Protein AF-A0A081AT53-F1 (afdb_monomer)

Mean predicted aligned error: 17.27 Å

Organism: NCBI:txid1317066

pLDDT: mean 72.93, std 21.82, range [32.47, 95.38]

Solvent-accessible surface area (backbone atoms only — not comparable to full-atom values): 12814 Å² total; per-residue (Å²): 137,84,83,85,81,81,75,77,77,82,74,86,73,55,70,64,60,56,59,55,65,76,48,55,71,69,56,50,53,52,27,52,53,39,52,50,53,50,53,48,44,41,66,69,58,43,32,77,80,38,81,76,46,65,64,41,37,40,97,88,70,42,81,21,69,85,66,52,37,73,69,59,51,50,53,51,49,60,63,45,50,84,79,48,56,62,70,59,54,49,49,42,54,51,30,52,56,46,52,32,59,76,68,71,45,84,74,61,72,56,73,51,63,58,44,50,54,51,54,53,50,49,46,50,54,50,50,52,50,58,54,71,72,54,82,67,93,68,96,67,82,84,77,84,76,81,87,74,92,80,90,83,76,92,82,90,79,85,87,89,79,90,79,92,80,87,90,84,87,92,81,84,86,91,85,86,89,84,92,84,85,83,89,83,90,78,90,86,77,93,131

Radius of gyration: 31.65 Å; Cα contacts (8 Å, |Δi|>4): 68; chains: 1; bounding box: 82×58×110 Å

Secondary structure (DSSP, 8-state):
--------------HHHHHHHTS-HHHHHHHHHHHHHHHHHIIIIIHHH-S-GGGGB-TTS-B-TTTS-HHHHHHHHHHHHTTS-HHHHHHHHHHHHHHHHHTTPPPPGGGTHHHHHHHHHHHHHHHHHHHHT-----S----------------------------------------------------

Foldseek 3Di:
DDDDPPPPPPPDDDPLNVLVVVDDPVLVVLLVVLQVVVLVCLVPPVCVVPVPSVCLADPVRGGDDVPCDVVVLLVVCVVCLVPDALVSNVSSLVSVVSVCVNVVHDDDCCSPVVVVVVSVVSNVVVVVVVVVVDPPPDDDDDPDDDDDDDDDDDDDDDDDDDDDDDDDDDDDDDDDDDDDDDDDDDDDDDD

InterPro domains:
  IPR044068 Core-binding (CB) domain [PS51900] (13-104)

Structure (mmCIF, N/CA/C/O backbone):
data_AF-A0A081AT53-F1
#
_entry.id   AF-A0A081AT53-F1
#
loop_
_atom_site.group_PDB
_atom_site.id
_atom_site.type_symbol
_atom_site.label_atom_id
_atom_site.label_alt_id
_atom_site.label_comp_id
_atom_site.label_asym_id
_atom_site.label_entity_id
_atom_site.label_seq_id
_atom_site.pdbx_PDB_ins_code
_atom_site.Cartn_x
_atom_site.Cartn_y
_atom_site.Cartn_z
_atom_site.occupancy
_atom_site.B_iso_or_equiv
_atom_site.auth_seq_id
_atom_site.auth_comp_id
_atom_site.auth_asym_id
_atom_site.auth_atom_id
_atom_site.pdbx_PDB_model_num
ATOM 1 N N . MET A 1 1 ? 23.096 16.572 -53.896 1.00 46.00 1 MET A N 1
ATOM 2 C CA . MET A 1 1 ? 21.995 15.975 -53.110 1.00 46.00 1 MET A CA 1
ATOM 3 C C . MET A 1 1 ? 22.440 14.601 -52.623 1.00 46.00 1 MET A C 1
ATOM 5 O O . MET A 1 1 ? 22.425 13.694 -53.444 1.00 46.00 1 MET A O 1
ATOM 9 N N . PRO A 1 2 ? 22.897 14.408 -51.372 1.00 51.41 2 PRO A N 1
ATOM 10 C CA . PRO A 1 2 ? 23.065 13.066 -50.831 1.00 51.41 2 PRO A CA 1
ATOM 11 C C . PRO A 1 2 ? 21.807 12.636 -50.068 1.00 51.41 2 PRO A C 1
ATOM 13 O O . PRO A 1 2 ? 21.227 13.404 -49.299 1.00 51.41 2 PRO A O 1
ATOM 16 N N . ALA A 1 3 ? 21.380 11.404 -50.333 1.00 50.34 3 ALA A N 1
ATOM 17 C CA . ALA A 1 3 ? 20.230 10.765 -49.719 1.00 50.34 3 ALA A CA 1
ATOM 18 C C . ALA A 1 3 ? 20.511 10.427 -48.247 1.00 50.34 3 ALA A C 1
ATOM 20 O O . ALA A 1 3 ? 21.546 9.865 -47.897 1.00 50.34 3 ALA A O 1
ATOM 21 N N . ARG A 1 4 ? 19.551 10.778 -47.394 1.00 51.34 4 ARG A N 1
ATOM 22 C CA . ARG A 1 4 ? 19.504 10.472 -45.966 1.00 51.34 4 ARG A CA 1
ATOM 23 C C . ARG A 1 4 ? 19.138 8.996 -45.789 1.00 51.34 4 ARG A C 1
ATOM 25 O O . ARG A 1 4 ? 17.959 8.661 -45.831 1.00 51.34 4 ARG A O 1
ATOM 32 N N . SER A 1 5 ? 20.120 8.121 -45.587 1.00 56.25 5 SER A N 1
ATOM 33 C CA . SER A 1 5 ? 19.866 6.772 -45.068 1.00 56.25 5 SER A CA 1
ATOM 34 C C . SER A 1 5 ? 19.888 6.822 -43.540 1.00 56.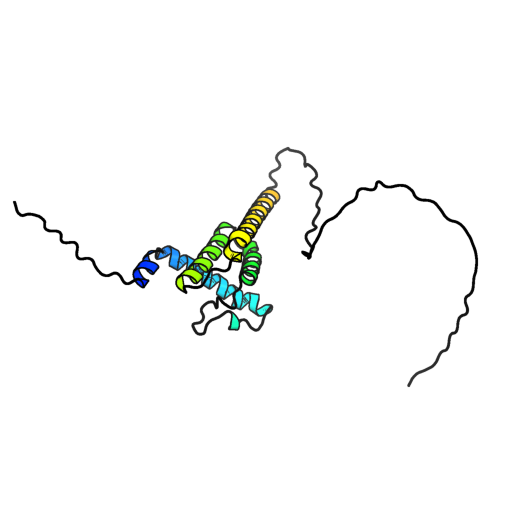25 5 SER A C 1
ATOM 36 O O . SER A 1 5 ? 20.920 6.617 -42.905 1.00 56.25 5 SER A O 1
ATOM 38 N N . SER A 1 6 ? 18.751 7.149 -42.933 1.00 55.28 6 SER A N 1
ATOM 39 C CA . SER A 1 6 ? 18.541 6.871 -41.512 1.00 55.28 6 SER A CA 1
ATOM 40 C C . SER A 1 6 ? 18.091 5.422 -41.405 1.00 55.28 6 SER A C 1
ATOM 42 O O . SER A 1 6 ? 16.904 5.124 -41.455 1.00 55.28 6 SER A O 1
ATOM 44 N N . GLN A 1 7 ? 19.064 4.518 -41.363 1.00 54.22 7 GLN A N 1
ATOM 45 C CA . GLN A 1 7 ? 18.826 3.145 -40.956 1.00 54.22 7 GLN A CA 1
ATOM 46 C C . GLN A 1 7 ? 18.652 3.195 -39.439 1.00 54.22 7 GLN A C 1
ATOM 48 O O . GLN A 1 7 ? 19.581 3.521 -38.705 1.00 54.22 7 GLN A O 1
ATOM 53 N N . GLU A 1 8 ? 17.414 3.036 -38.989 1.00 58.25 8 GLU A N 1
ATOM 54 C CA . GLU A 1 8 ? 17.075 3.023 -37.573 1.00 58.25 8 GLU A CA 1
ATOM 55 C C . GLU A 1 8 ? 17.543 1.679 -37.012 1.00 58.25 8 GLU A C 1
ATOM 57 O O . GLU A 1 8 ? 16.892 0.651 -37.203 1.00 58.25 8 GLU A O 1
ATOM 62 N N . ASP A 1 9 ? 18.722 1.675 -36.392 1.00 53.00 9 ASP A N 1
ATOM 63 C CA . ASP A 1 9 ? 19.243 0.517 -35.676 1.00 53.00 9 ASP A CA 1
ATOM 64 C C . ASP A 1 9 ? 18.234 0.126 -34.591 1.00 53.00 9 ASP A C 1
ATOM 66 O O . ASP A 1 9 ? 18.030 0.845 -33.608 1.00 53.00 9 ASP A O 1
ATOM 70 N N . ALA A 1 10 ? 17.563 -1.009 -34.785 1.00 64.94 10 ALA A N 1
ATOM 71 C CA . ALA A 1 10 ? 16.639 -1.564 -33.811 1.00 64.94 10 ALA A CA 1
ATOM 72 C C . ALA A 1 10 ? 17.426 -1.986 -32.561 1.00 64.94 10 ALA A C 1
ATOM 74 O O . ALA A 1 10 ? 17.930 -3.104 -32.461 1.00 64.94 10 ALA A O 1
ATOM 75 N N . VAL A 1 11 ? 17.555 -1.066 -31.603 1.00 78.06 11 VAL A N 1
ATOM 76 C CA . VAL A 1 11 ? 18.154 -1.335 -30.296 1.00 78.06 11 VAL A CA 1
ATOM 77 C C . VAL A 1 11 ? 17.283 -2.371 -29.593 1.00 78.06 11 VAL A C 1
ATOM 79 O O . VAL A 1 11 ? 16.127 -2.105 -29.265 1.00 78.06 11 VAL A O 1
ATOM 82 N N . PHE A 1 12 ? 17.834 -3.562 -29.360 1.00 78.19 12 PHE A N 1
ATOM 83 C CA . PHE A 1 12 ? 17.194 -4.561 -28.513 1.00 78.19 12 PHE A CA 1
ATOM 84 C C . PHE A 1 12 ? 17.016 -3.974 -27.109 1.00 78.19 12 PHE A C 1
ATOM 86 O O . PHE A 1 12 ? 17.992 -3.700 -26.408 1.00 78.19 12 PHE A O 1
ATOM 93 N N . VAL A 1 13 ? 15.765 -3.755 -26.708 1.00 80.31 13 VAL A N 1
ATOM 94 C CA . VAL A 1 13 ? 15.432 -3.263 -25.370 1.00 80.31 13 VAL A CA 1
ATOM 95 C C . VAL A 1 13 ? 15.109 -4.454 -24.480 1.00 80.31 13 VAL A C 1
ATOM 97 O O . VAL A 1 13 ? 14.221 -5.247 -24.790 1.00 80.31 13 VAL A O 1
ATOM 100 N N . ASP A 1 14 ? 15.811 -4.555 -23.353 1.00 86.81 14 ASP A N 1
ATOM 101 C CA . ASP A 1 14 ? 15.554 -5.562 -22.324 1.00 86.81 14 ASP A CA 1
ATOM 102 C C . ASP A 1 14 ? 14.068 -5.529 -21.886 1.00 86.81 14 ASP A C 1
ATOM 104 O O . ASP A 1 14 ? 13.564 -4.466 -21.498 1.00 86.81 14 ASP A O 1
ATOM 108 N N . PRO A 1 15 ? 13.341 -6.665 -21.910 1.00 78.62 15 PRO A N 1
ATOM 109 C CA . PRO A 1 15 ? 11.953 -6.744 -21.459 1.00 78.62 15 PRO A CA 1
ATOM 110 C C . PRO A 1 15 ? 11.715 -6.162 -20.062 1.00 78.62 15 PRO A C 1
ATOM 112 O O . PRO A 1 15 ? 10.640 -5.616 -19.798 1.00 78.62 15 PRO A O 1
ATOM 115 N N . LYS A 1 16 ? 12.702 -6.241 -19.160 1.00 78.25 16 LYS A N 1
ATOM 116 C CA . LYS A 1 16 ? 12.601 -5.626 -17.832 1.00 78.25 16 LYS A CA 1
ATOM 117 C C . LYS A 1 16 ? 12.642 -4.100 -17.915 1.00 78.25 16 LYS A C 1
ATOM 119 O O . LYS A 1 16 ? 11.799 -3.450 -17.304 1.00 78.25 16 LYS A O 1
ATOM 124 N N . ALA A 1 17 ? 13.529 -3.536 -18.735 1.00 80.00 17 ALA A N 1
ATOM 125 C CA . ALA A 1 17 ? 13.577 -2.099 -19.001 1.00 80.00 17 ALA A CA 1
ATOM 126 C C . ALA A 1 17 ? 12.273 -1.579 -19.634 1.00 80.00 17 ALA A C 1
ATOM 128 O O . ALA A 1 17 ? 11.796 -0.509 -19.256 1.00 80.00 17 ALA A O 1
ATOM 129 N N . LEU A 1 18 ? 11.643 -2.354 -20.527 1.00 81.06 18 LEU A N 1
ATOM 130 C CA . LEU A 1 18 ? 10.325 -2.021 -21.088 1.00 81.06 18 LEU A CA 1
ATOM 131 C C . LEU A 1 18 ? 9.232 -1.991 -20.013 1.00 81.06 18 LEU A C 1
ATOM 133 O O . LEU A 1 18 ? 8.432 -1.057 -19.965 1.00 81.06 18 LEU A O 1
ATOM 137 N N . ARG A 1 19 ? 9.214 -2.975 -19.106 1.00 78.31 19 ARG A N 1
ATOM 138 C CA . ARG A 1 19 ? 8.273 -2.992 -17.973 1.00 78.31 19 ARG A CA 1
ATOM 139 C C . ARG A 1 19 ? 8.520 -1.844 -17.006 1.00 78.31 19 ARG A C 1
ATOM 141 O O . ARG A 1 19 ? 7.570 -1.218 -16.545 1.00 78.31 19 ARG A O 1
ATOM 148 N N . ASP A 1 20 ? 9.781 -1.537 -16.732 1.00 76.25 20 ASP A N 1
ATOM 149 C CA . ASP A 1 20 ? 10.172 -0.416 -15.885 1.00 76.25 20 ASP A CA 1
ATOM 150 C C . ASP A 1 20 ? 9.802 0.939 -16.500 1.00 76.25 20 ASP A C 1
ATOM 152 O O . ASP A 1 20 ? 9.511 1.882 -15.758 1.00 76.25 20 ASP A O 1
ATOM 156 N N . ALA A 1 21 ? 9.779 1.043 -17.831 1.00 80.69 21 ALA A N 1
ATOM 157 C CA . ALA A 1 21 ? 9.352 2.236 -18.555 1.00 80.69 21 ALA A CA 1
ATOM 158 C C . ALA A 1 21 ? 7.829 2.459 -18.507 1.00 80.69 21 ALA A C 1
ATOM 160 O O . ALA A 1 21 ? 7.384 3.600 -18.646 1.00 80.69 21 ALA A O 1
ATOM 161 N N . CYS A 1 22 ? 7.024 1.424 -18.223 1.00 80.62 22 CYS A N 1
ATOM 162 C CA . CYS A 1 22 ? 5.569 1.557 -18.060 1.00 80.62 22 CYS A CA 1
ATOM 163 C C . CYS A 1 22 ? 5.169 2.484 -16.899 1.00 80.62 22 CYS A C 1
ATOM 165 O O . CYS A 1 22 ? 4.012 2.901 -16.814 1.00 80.62 22 CYS A O 1
ATOM 167 N N . ILE A 1 23 ? 6.094 2.792 -15.981 1.00 84.19 23 ILE A N 1
ATOM 168 C CA . ILE A 1 23 ? 5.827 3.598 -14.791 1.00 84.19 23 ILE A CA 1
ATOM 169 C C . ILE A 1 23 ? 6.878 4.694 -14.667 1.00 84.19 23 ILE A C 1
ATOM 171 O O . ILE A 1 23 ? 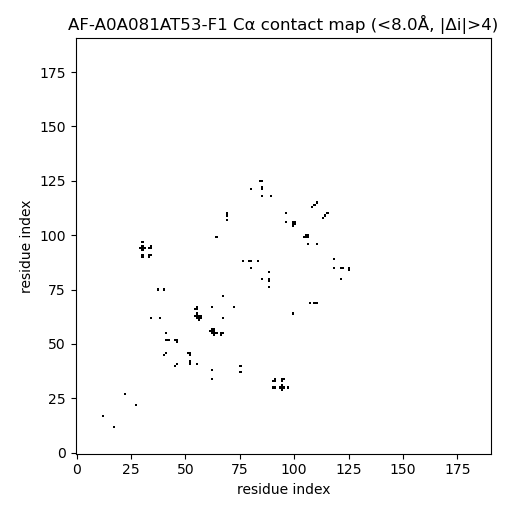8.074 4.440 -14.488 1.00 84.19 23 ILE A O 1
ATOM 175 N N . SER A 1 24 ? 6.411 5.944 -14.662 1.00 86.81 24 SER A N 1
ATOM 176 C CA . SER A 1 24 ? 7.291 7.091 -14.453 1.00 86.81 24 SER A CA 1
ATOM 177 C C . SER A 1 24 ? 8.039 6.992 -13.120 1.00 86.81 24 SER A C 1
ATOM 179 O O . SER A 1 24 ? 7.525 6.484 -12.116 1.00 86.81 24 SER A O 1
ATOM 181 N N . ARG A 1 25 ? 9.264 7.529 -13.078 1.00 87.31 25 ARG A N 1
ATOM 182 C CA . ARG A 1 25 ? 10.095 7.541 -11.859 1.00 87.31 25 ARG A CA 1
ATOM 183 C C . ARG A 1 25 ? 9.365 8.167 -10.667 1.00 87.31 25 ARG A C 1
ATOM 185 O O . ARG A 1 25 ? 9.480 7.663 -9.552 1.00 87.31 25 ARG A O 1
ATOM 192 N N . ASP A 1 26 ? 8.573 9.210 -10.898 1.00 89.38 26 ASP A N 1
ATOM 193 C CA . ASP A 1 26 ? 7.801 9.873 -9.843 1.00 89.38 26 ASP A CA 1
ATOM 194 C C . ASP A 1 26 ? 6.671 9.000 -9.301 1.00 89.38 26 ASP A C 1
ATOM 196 O O . ASP A 1 26 ? 6.426 8.975 -8.094 1.00 89.38 26 ASP A O 1
ATOM 200 N N . THR A 1 27 ? 6.000 8.241 -10.170 1.00 89.81 27 THR A N 1
ATOM 201 C CA . THR A 1 27 ? 4.955 7.298 -9.750 1.00 89.81 27 THR A CA 1
ATOM 202 C C . THR A 1 27 ? 5.553 6.171 -8.919 1.00 89.81 27 THR A C 1
ATOM 204 O O . THR A 1 27 ? 5.031 5.855 -7.852 1.00 89.81 27 THR A O 1
ATOM 207 N N . ARG A 1 28 ? 6.714 5.651 -9.330 1.00 89.25 28 ARG A N 1
ATOM 208 C CA . ARG A 1 28 ? 7.469 4.644 -8.574 1.00 89.25 28 ARG A CA 1
ATOM 209 C C . ARG A 1 28 ? 7.814 5.132 -7.171 1.00 89.25 28 ARG A C 1
ATOM 211 O O . ARG A 1 28 ? 7.495 4.458 -6.201 1.00 89.25 28 ARG A O 1
ATOM 218 N N . LYS A 1 29 ? 8.359 6.349 -7.044 1.00 92.38 29 LYS A N 1
ATOM 219 C CA . LYS A 1 29 ? 8.648 6.970 -5.737 1.00 92.38 29 LYS A CA 1
ATOM 220 C C . LYS A 1 29 ? 7.398 7.073 -4.857 1.00 92.38 29 LYS A C 1
ATOM 222 O O . LYS A 1 29 ? 7.453 6.750 -3.671 1.00 92.38 29 LYS A O 1
ATOM 227 N N . LYS A 1 30 ? 6.258 7.485 -5.427 1.00 93.69 30 LYS A N 1
ATOM 228 C CA . LYS A 1 30 ? 4.974 7.552 -4.704 1.00 93.69 30 LYS A CA 1
ATOM 229 C C . LYS A 1 30 ? 4.514 6.173 -4.233 1.00 93.69 30 LYS A C 1
ATOM 231 O O . LYS A 1 30 ? 4.030 6.043 -3.106 1.00 93.69 30 LYS A O 1
ATOM 236 N N . TYR A 1 31 ? 4.670 5.149 -5.067 1.00 94.25 31 TYR A N 1
ATOM 237 C CA . TYR A 1 31 ? 4.323 3.778 -4.704 1.00 94.25 31 TYR A CA 1
ATOM 238 C C . TYR A 1 31 ? 5.250 3.238 -3.621 1.00 94.25 31 TYR A C 1
ATOM 240 O O . TYR A 1 31 ? 4.743 2.755 -2.615 1.00 94.25 31 TYR A O 1
ATOM 248 N N . THR A 1 32 ? 6.565 3.439 -3.722 1.00 92.88 32 THR A N 1
ATOM 249 C CA . THR A 1 32 ? 7.515 3.095 -2.652 1.00 92.88 32 THR A CA 1
ATOM 250 C C . THR A 1 32 ? 7.134 3.759 -1.329 1.00 92.88 32 THR A C 1
ATOM 252 O O . THR A 1 32 ? 7.069 3.089 -0.302 1.00 92.88 32 THR A O 1
ATOM 255 N N . GLY A 1 33 ? 6.794 5.053 -1.341 1.00 94.25 33 GLY A N 1
ATOM 256 C CA . GLY A 1 33 ? 6.306 5.753 -0.148 1.00 94.25 33 GLY A CA 1
ATOM 257 C C . GLY A 1 33 ? 5.014 5.151 0.418 1.00 94.25 33 GLY A C 1
ATOM 258 O O . GLY A 1 33 ? 4.884 4.981 1.629 1.00 94.25 33 GLY A O 1
ATOM 259 N N . SER A 1 34 ? 4.082 4.765 -0.455 1.00 94.12 34 SER A N 1
ATOM 260 C CA . SER A 1 34 ? 2.830 4.108 -0.060 1.00 94.12 34 SER A CA 1
ATOM 261 C C . SER A 1 34 ? 3.085 2.735 0.576 1.00 94.12 34 SER A C 1
ATOM 263 O O . SER A 1 34 ? 2.549 2.445 1.644 1.00 94.12 34 SER A O 1
ATOM 265 N N . ILE A 1 35 ? 3.951 1.912 -0.022 1.00 94.94 35 ILE A N 1
ATOM 266 C CA . ILE A 1 35 ? 4.340 0.606 0.524 1.00 94.94 35 ILE A CA 1
ATOM 267 C C . ILE A 1 35 ? 5.056 0.770 1.868 1.00 94.94 35 ILE A C 1
ATOM 269 O O . ILE A 1 35 ? 4.728 0.074 2.826 1.00 94.94 35 ILE A O 1
ATOM 273 N N . ASN A 1 36 ? 5.962 1.741 1.994 1.00 95.12 36 ASN A N 1
ATOM 274 C CA . ASN A 1 36 ? 6.628 2.035 3.264 1.00 95.12 36 ASN A CA 1
ATOM 275 C C . ASN A 1 36 ? 5.634 2.460 4.355 1.00 95.12 36 ASN A C 1
ATOM 277 O O . ASN A 1 36 ? 5.795 2.077 5.512 1.00 95.12 36 ASN A O 1
ATOM 281 N N . GLY A 1 37 ? 4.571 3.184 3.994 1.00 94.25 37 GLY A N 1
ATOM 282 C CA . GLY A 1 37 ? 3.477 3.501 4.911 1.00 94.25 37 GLY A CA 1
ATOM 283 C C . GLY A 1 37 ? 2.745 2.259 5.436 1.00 94.25 37 GLY A C 1
ATOM 284 O O . GLY A 1 37 ? 2.417 2.205 6.620 1.00 94.25 37 GLY A O 1
ATOM 285 N N . ILE A 1 38 ? 2.534 1.249 4.586 1.00 95.25 38 ILE A N 1
ATOM 286 C CA . ILE A 1 38 ? 1.935 -0.038 4.982 1.00 95.25 38 ILE A CA 1
ATOM 287 C C . ILE A 1 38 ? 2.889 -0.815 5.893 1.00 95.25 38 ILE A C 1
ATOM 289 O O . ILE A 1 38 ? 2.485 -1.271 6.959 1.00 95.25 38 ILE A O 1
ATOM 293 N N . LYS A 1 39 ? 4.172 -0.910 5.522 1.00 95.25 39 LYS A N 1
ATOM 294 C CA . LYS A 1 39 ? 5.202 -1.569 6.344 1.00 95.25 39 LYS A CA 1
ATOM 295 C C . LYS A 1 39 ? 5.309 -0.946 7.734 1.00 95.25 39 LYS A C 1
ATOM 297 O O . LYS A 1 39 ? 5.414 -1.666 8.722 1.00 95.25 39 LYS A O 1
ATOM 302 N N . LYS A 1 40 ? 5.260 0.386 7.810 1.00 95.38 40 LYS A N 1
ATOM 303 C CA . LYS A 1 40 ? 5.261 1.126 9.075 1.00 95.38 40 LYS A CA 1
ATOM 304 C C . LYS A 1 40 ? 4.051 0.754 9.933 1.00 95.38 40 LYS A C 1
ATOM 306 O O . LYS A 1 40 ? 4.221 0.394 11.089 1.00 95.38 40 LYS A O 1
ATOM 311 N N . TRP A 1 41 ? 2.852 0.763 9.347 1.00 95.25 41 TRP A N 1
ATOM 312 C CA . TRP A 1 41 ? 1.633 0.353 10.048 1.00 95.25 41 TRP A CA 1
ATOM 313 C C . TRP A 1 41 ? 1.711 -1.084 10.581 1.00 95.25 41 TRP A C 1
ATOM 315 O O . TRP A 1 41 ? 1.333 -1.327 11.726 1.00 95.25 41 TRP A O 1
ATOM 325 N N . LEU A 1 42 ? 2.253 -2.020 9.795 1.00 94.81 42 LEU A N 1
ATOM 326 C CA . LEU A 1 42 ? 2.441 -3.401 10.243 1.00 94.81 42 LEU A CA 1
ATOM 327 C C . LEU A 1 42 ? 3.346 -3.483 11.481 1.00 94.81 42 LEU A C 1
ATOM 329 O O . LEU A 1 42 ? 3.030 -4.197 12.427 1.00 94.81 42 LEU A O 1
ATOM 333 N N . ARG A 1 43 ? 4.452 -2.731 11.491 1.00 93.19 43 ARG A N 1
ATOM 334 C CA . ARG A 1 43 ? 5.433 -2.747 12.587 1.00 93.19 43 ARG A CA 1
ATOM 335 C C . ARG A 1 43 ? 4.945 -2.065 13.858 1.00 93.19 43 ARG A C 1
ATOM 337 O O . ARG A 1 43 ? 5.307 -2.507 14.941 1.00 93.19 43 ARG A O 1
ATOM 344 N N . GLU A 1 44 ? 4.177 -0.991 13.730 1.00 92.31 44 GLU A N 1
ATOM 345 C CA . GLU A 1 44 ? 3.808 -0.145 14.872 1.00 92.31 44 GLU A CA 1
ATOM 346 C C . GLU A 1 44 ? 2.451 -0.507 15.471 1.00 92.31 44 GLU A C 1
ATOM 348 O O . GLU A 1 44 ? 2.294 -0.497 16.683 1.00 92.31 44 GLU A O 1
ATOM 353 N N . GLU A 1 45 ? 1.466 -0.806 14.628 1.00 91.12 45 GLU A N 1
ATOM 354 C CA . GLU A 1 45 ? 0.064 -0.879 15.053 1.00 91.12 45 GLU A CA 1
ATOM 355 C C . GLU A 1 45 ? -0.455 -2.311 14.961 1.00 91.12 45 GLU A C 1
ATOM 357 O O . GLU A 1 45 ? -1.143 -2.796 15.856 1.00 91.12 45 GLU A O 1
ATOM 362 N N . ARG A 1 46 ? -0.104 -3.027 13.884 1.00 89.31 46 ARG A N 1
ATOM 363 C CA . ARG A 1 46 ? -0.524 -4.425 13.730 1.00 89.31 46 ARG A CA 1
ATOM 364 C C . ARG A 1 46 ? 0.246 -5.363 14.657 1.00 89.31 46 ARG A C 1
ATOM 366 O O . ARG A 1 46 ? -0.345 -6.338 15.104 1.00 89.31 46 ARG A O 1
ATOM 373 N N . SER A 1 47 ? 1.499 -5.049 14.988 1.00 89.88 47 SER A N 1
ATOM 374 C CA . SER A 1 47 ? 2.326 -5.814 15.937 1.00 89.88 47 SER A CA 1
ATOM 375 C C . SER A 1 47 ? 1.720 -5.921 17.334 1.00 89.88 47 SER A C 1
ATOM 377 O O . SER A 1 47 ? 1.962 -6.900 18.033 1.00 89.88 47 SER A O 1
ATOM 379 N N . VAL A 1 48 ? 0.888 -4.948 17.716 1.00 88.81 48 VAL A N 1
ATOM 380 C CA . VAL A 1 48 ? 0.136 -4.960 18.976 1.00 88.81 48 VAL A CA 1
ATOM 381 C C . VAL A 1 48 ? -0.960 -6.032 18.965 1.00 88.81 48 VAL A C 1
ATOM 383 O O . VAL A 1 48 ? -1.260 -6.618 19.999 1.00 88.81 48 VAL A O 1
ATOM 386 N N . LEU A 1 49 ? -1.566 -6.290 17.802 1.00 86.00 49 LEU A N 1
ATOM 387 C CA . LEU A 1 49 ? -2.653 -7.264 17.633 1.00 86.00 49 LEU A CA 1
ATOM 388 C C . LEU A 1 49 ? -2.136 -8.668 17.311 1.00 86.00 49 LEU A C 1
ATOM 390 O O . LEU A 1 49 ? -2.726 -9.660 17.727 1.00 86.00 49 LEU A O 1
ATOM 394 N N . ASP A 1 50 ? -1.062 -8.74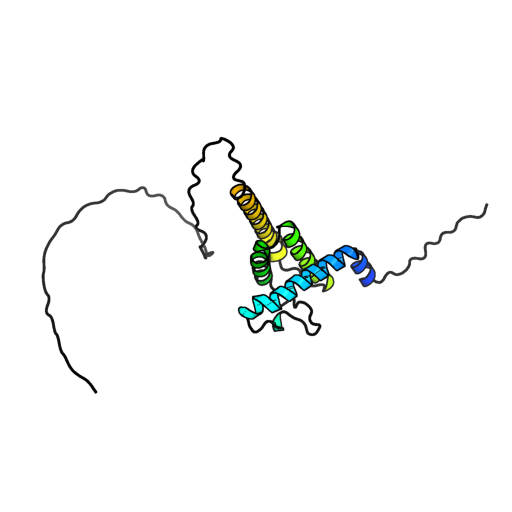1 16.533 1.00 85.06 50 ASP A N 1
ATOM 395 C CA . ASP A 1 50 ? -0.452 -9.974 16.063 1.00 85.06 50 ASP A CA 1
ATOM 396 C C . ASP A 1 50 ? 1.066 -9.884 16.256 1.00 85.06 50 ASP A C 1
ATOM 398 O O . ASP A 1 50 ? 1.741 -9.218 15.466 1.00 85.06 50 ASP A O 1
ATOM 402 N N . PRO A 1 51 ? 1.622 -10.557 17.279 1.00 85.12 51 PRO A N 1
ATOM 403 C CA . PRO A 1 51 ? 3.059 -10.558 17.534 1.00 85.12 51 PRO A CA 1
ATOM 404 C C . PRO A 1 51 ? 3.875 -11.145 16.375 1.00 85.12 51 PRO A C 1
ATOM 406 O O . PRO A 1 51 ? 5.044 -10.797 16.202 1.00 85.12 51 PRO A O 1
ATOM 409 N N . ASN A 1 52 ? 3.277 -12.011 15.548 1.00 90.50 52 ASN A N 1
ATOM 410 C CA . ASN A 1 52 ? 3.955 -12.626 14.413 1.00 90.50 52 ASN A CA 1
ATOM 411 C C . ASN A 1 52 ? 3.871 -11.739 13.162 1.00 90.50 52 ASN A C 1
ATOM 413 O O . ASN A 1 52 ? 3.359 -12.140 12.117 1.00 90.50 52 ASN A O 1
ATOM 417 N N . ILE A 1 53 ? 4.408 -10.519 13.248 1.00 91.94 53 ILE A N 1
ATOM 418 C CA . ILE A 1 53 ? 4.468 -9.617 12.089 1.00 91.94 53 ILE A CA 1
ATOM 419 C C . ILE A 1 53 ? 5.490 -10.049 11.039 1.00 91.94 53 ILE A C 1
ATOM 421 O O . ILE A 1 53 ? 5.406 -9.609 9.892 1.00 91.94 53 ILE A O 1
ATOM 425 N N . ALA A 1 54 ? 6.461 -10.885 11.421 1.00 90.88 54 ALA A N 1
ATOM 426 C CA . ALA A 1 54 ? 7.569 -11.290 10.564 1.00 90.88 54 ALA A CA 1
ATOM 427 C C . ALA A 1 54 ? 7.075 -11.972 9.280 1.00 90.88 54 ALA A C 1
ATOM 429 O O . ALA A 1 54 ? 7.643 -11.742 8.218 1.00 90.88 54 ALA A O 1
ATOM 430 N N . ARG A 1 55 ? 5.955 -12.706 9.349 1.00 93.12 55 ARG A N 1
ATOM 431 C CA . ARG A 1 55 ? 5.326 -13.363 8.191 1.00 93.12 55 ARG A CA 1
ATOM 432 C C . ARG A 1 55 ? 4.933 -12.407 7.062 1.00 93.12 55 ARG A C 1
ATOM 434 O O . ARG A 1 55 ? 4.957 -12.788 5.895 1.00 93.12 55 ARG A O 1
ATOM 441 N N . TYR A 1 56 ? 4.617 -11.150 7.383 1.00 92.88 56 TYR A N 1
ATOM 442 C CA . TYR A 1 56 ? 4.257 -10.140 6.384 1.00 92.88 56 TYR A CA 1
ATOM 443 C C . TYR A 1 56 ? 5.468 -9.545 5.661 1.00 92.88 56 TYR A C 1
ATOM 445 O O . TYR A 1 56 ? 5.286 -8.723 4.760 1.00 92.88 56 TYR A O 1
ATOM 453 N N . PHE A 1 57 ? 6.689 -9.934 6.030 1.00 94.12 57 PHE A N 1
ATOM 454 C CA . PHE A 1 57 ? 7.915 -9.463 5.404 1.00 94.12 57 PHE A CA 1
ATOM 455 C C . PHE A 1 57 ? 8.654 -10.618 4.722 1.00 94.12 57 PHE A C 1
ATOM 457 O O . PHE A 1 57 ? 8.696 -11.737 5.223 1.00 94.12 57 PHE A O 1
ATOM 464 N N . THR A 1 58 ? 9.227 -10.350 3.552 1.00 91.56 58 THR A N 1
ATOM 465 C CA . THR A 1 58 ? 10.180 -11.252 2.898 1.00 91.56 58 THR A CA 1
ATOM 466 C C . THR A 1 58 ? 11.556 -11.130 3.557 1.00 91.56 58 THR A C 1
ATOM 468 O O . THR A 1 58 ? 11.793 -10.206 4.338 1.00 91.56 58 THR A O 1
ATOM 471 N N . ALA A 1 59 ? 12.485 -12.028 3.213 1.00 89.06 59 ALA A N 1
ATOM 472 C CA . ALA A 1 59 ? 13.870 -11.966 3.691 1.00 89.06 59 ALA A CA 1
ATOM 473 C C . ALA A 1 59 ? 14.536 -10.605 3.398 1.00 89.06 59 ALA A C 1
ATOM 475 O O . ALA A 1 59 ? 15.265 -10.078 4.232 1.00 89.06 59 ALA A O 1
ATOM 476 N N . ASP A 1 60 ? 14.192 -9.982 2.267 1.00 87.69 60 ASP A N 1
ATOM 477 C CA . ASP A 1 60 ? 14.686 -8.657 1.862 1.00 87.69 60 ASP A CA 1
ATOM 478 C C . ASP A 1 60 ? 14.034 -7.489 2.632 1.00 87.69 60 ASP A C 1
ATOM 480 O O . ASP A 1 60 ? 14.274 -6.316 2.340 1.00 87.69 60 ASP A O 1
ATOM 484 N N . GLY A 1 61 ? 13.141 -7.776 3.585 1.00 86.56 61 GLY A N 1
ATOM 485 C CA . GLY A 1 61 ? 12.365 -6.767 4.306 1.00 86.56 61 GLY A CA 1
ATOM 486 C C . GLY A 1 61 ? 11.290 -6.092 3.446 1.00 86.56 61 GLY A C 1
ATOM 487 O O . GLY A 1 61 ? 10.789 -5.011 3.796 1.00 86.56 61 GLY A O 1
ATOM 488 N N . ASP A 1 62 ? 10.930 -6.699 2.312 1.00 90.12 62 ASP A N 1
ATOM 48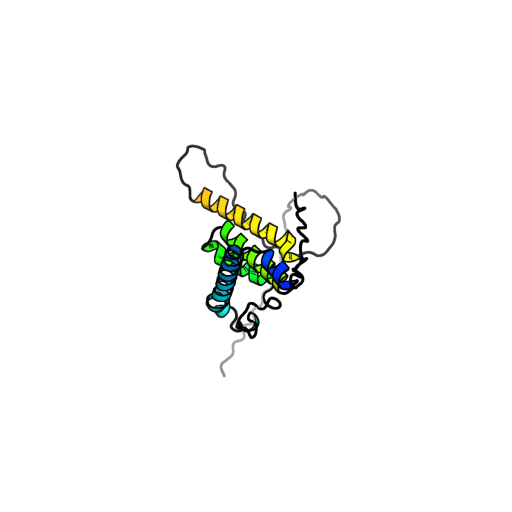9 C CA . ASP A 1 62 ? 9.825 -6.241 1.481 1.00 90.12 62 ASP A CA 1
ATOM 490 C C . ASP A 1 62 ? 8.497 -6.888 1.871 1.00 90.12 62 ASP A C 1
ATOM 492 O O . ASP A 1 62 ? 8.457 -7.810 2.674 1.00 90.12 62 ASP A O 1
ATOM 496 N N . LEU A 1 63 ? 7.378 -6.364 1.374 1.00 93.69 63 LEU A N 1
ATOM 497 C CA . LEU A 1 63 ? 6.065 -6.896 1.729 1.00 93.69 63 LEU A CA 1
ATOM 498 C C . LEU A 1 63 ? 5.904 -8.319 1.167 1.00 93.69 63 LEU A C 1
ATOM 500 O O . LEU A 1 63 ? 6.146 -8.556 -0.022 1.00 93.69 63 LEU A O 1
ATOM 504 N N . ASN A 1 64 ? 5.490 -9.265 2.006 1.00 92.81 64 ASN A N 1
ATOM 505 C CA . ASN A 1 64 ? 5.145 -10.615 1.585 1.00 92.81 64 ASN A CA 1
ATOM 506 C C . ASN A 1 64 ? 3.689 -10.648 1.100 1.00 92.81 64 ASN A C 1
ATOM 508 O O . ASN A 1 64 ? 2.761 -10.591 1.901 1.00 92.81 64 ASN A O 1
ATOM 512 N N . LEU A 1 65 ? 3.489 -10.748 -0.218 1.00 90.81 65 LEU A N 1
ATOM 513 C CA . LEU A 1 65 ? 2.160 -10.734 -0.841 1.00 90.81 65 LEU A CA 1
ATOM 514 C C . LEU A 1 65 ? 1.352 -12.024 -0.632 1.00 90.81 65 LEU A C 1
ATOM 516 O O . LEU A 1 65 ? 0.147 -12.004 -0.853 1.00 90.81 65 LEU A O 1
ATOM 520 N N . SER A 1 66 ? 1.983 -13.119 -0.198 1.00 89.62 66 SER A N 1
ATOM 521 C CA . SER A 1 66 ? 1.261 -14.356 0.139 1.00 89.62 66 SER A CA 1
ATOM 522 C C . SER A 1 66 ? 0.496 -14.232 1.463 1.00 89.62 66 SER A C 1
ATOM 524 O O . SER A 1 66 ? -0.663 -14.623 1.552 1.00 89.62 66 SER A O 1
ATOM 526 N N . GLU A 1 67 ? 1.121 -13.611 2.465 1.00 91.44 67 GLU A N 1
ATOM 527 C CA . GLU A 1 67 ? 0.539 -13.380 3.793 1.00 91.44 67 GLU A CA 1
ATOM 528 C C . GLU A 1 67 ? -0.253 -12.065 3.857 1.00 91.44 67 GLU A C 1
ATOM 530 O O . GLU A 1 67 ? -1.251 -11.953 4.573 1.00 91.44 67 GLU A O 1
ATOM 535 N N . PHE A 1 68 ? 0.155 -11.048 3.087 1.00 92.25 68 PHE A N 1
ATOM 536 C CA . PHE A 1 68 ? -0.564 -9.778 2.984 1.00 92.25 68 PHE A CA 1
ATOM 537 C C . PHE A 1 68 ? -1.787 -9.905 2.065 1.00 92.25 68 PHE A C 1
ATOM 539 O O . PHE A 1 68 ? -1.809 -9.440 0.922 1.00 92.25 68 PHE A O 1
ATOM 546 N N . THR A 1 69 ? -2.818 -10.564 2.587 1.00 90.88 69 THR A N 1
ATOM 547 C CA . THR A 1 69 ? -4.080 -10.814 1.884 1.00 90.88 69 THR A CA 1
ATOM 548 C C . THR A 1 69 ? -4.907 -9.531 1.691 1.00 90.88 69 THR A C 1
ATOM 550 O O . THR A 1 69 ? -4.721 -8.546 2.417 1.00 90.88 69 THR A O 1
ATOM 553 N N . PRO A 1 70 ? -5.884 -9.529 0.756 1.00 90.56 70 PRO A N 1
ATOM 554 C CA . PRO A 1 70 ? -6.819 -8.415 0.600 1.00 90.56 70 PRO A CA 1
ATOM 555 C C . PRO A 1 70 ? -7.495 -8.006 1.917 1.00 90.56 70 PRO A C 1
ATOM 557 O O . PRO A 1 70 ? -7.632 -6.816 2.180 1.00 90.56 70 PRO A O 1
ATOM 560 N N . ALA A 1 71 ? -7.844 -8.966 2.780 1.00 90.44 71 ALA A N 1
ATOM 561 C CA . ALA A 1 71 ? -8.482 -8.698 4.069 1.00 90.44 71 ALA A CA 1
ATOM 562 C C . ALA A 1 71 ? -7.594 -7.861 5.008 1.00 90.44 71 ALA A C 1
ATOM 564 O O . ALA A 1 71 ? -8.065 -6.897 5.610 1.00 90.44 71 ALA A O 1
ATOM 565 N N . VAL A 1 72 ? -6.293 -8.162 5.078 1.00 92.19 72 VAL A N 1
ATOM 566 C CA . VAL A 1 72 ? -5.331 -7.370 5.869 1.00 92.19 72 VAL A CA 1
ATOM 567 C C . VAL A 1 72 ? -5.192 -5.958 5.294 1.00 92.19 72 VAL A C 1
ATOM 569 O O . VAL A 1 72 ? -5.077 -4.973 6.027 1.00 92.19 72 VAL A O 1
ATOM 572 N N . PHE A 1 73 ? -5.262 -5.824 3.967 1.00 93.88 73 PHE A N 1
ATOM 573 C CA . PHE A 1 73 ? -5.285 -4.512 3.330 1.00 93.88 73 PHE A CA 1
ATOM 574 C C . PHE A 1 73 ? -6.553 -3.710 3.676 1.00 93.88 73 PHE A C 1
ATOM 576 O O . PHE A 1 73 ? -6.472 -2.495 3.855 1.00 93.88 73 PHE A O 1
ATOM 583 N N . GLU A 1 74 ? -7.716 -4.349 3.818 1.00 92.88 74 GLU A N 1
ATOM 584 C CA . GLU A 1 74 ? -8.948 -3.677 4.254 1.00 92.88 74 GLU A CA 1
ATOM 585 C C . GLU A 1 74 ? -8.838 -3.122 5.678 1.00 92.88 74 GLU A C 1
ATOM 587 O O . GLU A 1 74 ? -9.242 -1.983 5.929 1.00 92.88 74 GLU A O 1
ATOM 592 N N . GLU A 1 75 ? -8.232 -3.874 6.596 1.00 92.56 75 GLU A N 1
ATOM 593 C CA . GLU A 1 75 ? -7.957 -3.401 7.957 1.00 92.56 75 GLU A CA 1
ATOM 594 C C . GLU A 1 75 ? -7.014 -2.192 7.949 1.00 92.56 75 GLU A C 1
ATOM 596 O O . GLU A 1 75 ? -7.261 -1.200 8.642 1.00 92.56 75 GLU A O 1
ATOM 601 N N . PHE A 1 76 ? -5.972 -2.226 7.110 1.00 94.00 76 PHE A N 1
ATOM 602 C CA . PHE A 1 76 ? -5.096 -1.075 6.894 1.00 94.00 76 PHE A CA 1
ATOM 603 C C . PHE A 1 76 ? -5.882 0.148 6.400 1.00 94.00 76 PHE A C 1
ATOM 605 O O . PHE A 1 76 ? -5.691 1.257 6.910 1.00 94.00 76 PHE A O 1
ATOM 612 N N . LEU A 1 77 ? -6.788 -0.032 5.430 1.00 93.00 77 LEU A N 1
ATOM 613 C CA . LEU A 1 77 ? -7.631 1.052 4.920 1.00 93.00 77 LEU A CA 1
ATOM 614 C C . LEU A 1 77 ? -8.536 1.626 6.015 1.00 93.00 77 LEU A C 1
ATOM 616 O O . LEU A 1 77 ? -8.646 2.849 6.121 1.00 93.00 77 LEU A O 1
ATOM 620 N N . ALA A 1 78 ? -9.152 0.772 6.835 1.00 90.31 78 ALA A N 1
ATOM 621 C CA . ALA A 1 78 ? -9.999 1.190 7.948 1.00 90.31 78 ALA A CA 1
ATOM 622 C C . ALA A 1 78 ? -9.205 2.011 8.976 1.00 90.31 78 ALA A C 1
ATOM 624 O O . ALA A 1 78 ? -9.618 3.117 9.334 1.00 90.31 78 ALA A O 1
ATOM 625 N N . TYR A 1 79 ? -8.020 1.528 9.364 1.00 90.94 79 TYR A N 1
ATOM 626 C CA . TYR A 1 79 ? -7.110 2.251 10.250 1.00 90.94 79 TYR A CA 1
ATOM 627 C C . TYR A 1 79 ? -6.730 3.614 9.660 1.00 90.94 79 TYR A C 1
ATOM 629 O O . TYR A 1 79 ? -6.890 4.654 10.309 1.00 90.94 79 TYR A O 1
ATOM 637 N N . LYS A 1 80 ? -6.258 3.648 8.404 1.00 91.50 80 LYS A N 1
ATOM 638 C CA . LYS A 1 80 ? -5.755 4.893 7.817 1.00 91.50 80 LYS A CA 1
ATOM 639 C C . LYS A 1 80 ? -6.844 5.884 7.458 1.00 91.50 80 LYS A C 1
ATOM 641 O O . LYS A 1 80 ? -6.557 7.083 7.435 1.00 91.50 80 LYS A O 1
ATOM 646 N N . ARG A 1 81 ? -8.080 5.440 7.225 1.00 88.75 81 ARG A N 1
ATOM 64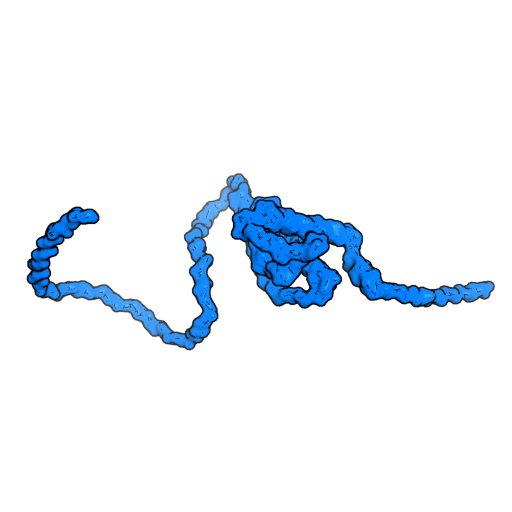7 C CA . ARG A 1 81 ? -9.183 6.329 6.851 1.00 88.75 81 ARG A CA 1
ATOM 648 C C . ARG A 1 81 ? -9.436 7.428 7.876 1.00 88.75 81 ARG A C 1
ATOM 650 O O . ARG A 1 81 ? -9.764 8.541 7.474 1.00 88.75 81 ARG A O 1
ATOM 657 N N . THR A 1 82 ? -9.216 7.157 9.159 1.00 85.38 82 THR A N 1
ATOM 658 C CA . THR A 1 82 ? -9.327 8.163 10.231 1.00 85.38 82 THR A CA 1
ATOM 659 C C . THR A 1 82 ? -8.335 9.324 10.077 1.00 85.38 82 THR A C 1
ATOM 661 O O . THR A 1 82 ? -8.565 10.401 10.613 1.00 85.38 82 THR A O 1
ATOM 664 N N . ARG A 1 83 ? -7.247 9.130 9.318 1.00 86.62 83 ARG A N 1
ATOM 665 C CA . ARG A 1 83 ? -6.129 10.079 9.198 1.00 86.62 83 ARG A CA 1
ATOM 666 C C . ARG A 1 83 ? -5.945 10.647 7.789 1.00 86.62 83 ARG A C 1
ATOM 668 O O . ARG A 1 83 ? -5.268 11.657 7.637 1.00 86.62 83 ARG A O 1
ATOM 675 N N . VAL A 1 84 ? -6.479 9.998 6.749 1.00 89.75 84 VAL A N 1
ATOM 676 C CA . VAL A 1 84 ? -6.282 10.410 5.346 1.00 89.75 84 VAL A CA 1
ATOM 677 C C . VAL A 1 84 ? -7.572 10.367 4.521 1.00 89.75 84 VAL A C 1
ATOM 679 O O . VAL A 1 84 ? -8.508 9.626 4.827 1.00 89.75 84 VAL A O 1
ATOM 682 N N . LYS A 1 85 ? -7.603 11.160 3.442 1.00 89.62 85 LYS A N 1
ATOM 683 C CA . LYS A 1 85 ? -8.724 11.246 2.489 1.00 89.62 85 LYS A CA 1
ATOM 684 C C . LYS A 1 85 ? -8.782 10.040 1.548 1.00 89.62 85 LYS A C 1
ATOM 686 O O . LYS A 1 85 ? -7.767 9.384 1.292 1.00 89.62 85 LYS A O 1
ATOM 691 N N . ALA A 1 86 ? -9.946 9.806 0.940 1.00 88.25 86 ALA A N 1
ATOM 692 C CA . ALA A 1 86 ? -10.169 8.721 -0.021 1.00 88.25 86 ALA A CA 1
ATOM 693 C C . ALA A 1 86 ? -9.187 8.723 -1.211 1.00 88.25 86 ALA A C 1
ATOM 695 O O . ALA A 1 86 ? -8.812 7.660 -1.718 1.00 88.25 86 ALA A O 1
ATOM 696 N N . VAL A 1 87 ? -8.748 9.907 -1.656 1.00 87.69 87 VAL A N 1
ATOM 697 C CA . VAL A 1 87 ? -7.777 10.058 -2.756 1.00 87.69 87 VAL A CA 1
ATOM 698 C C . VAL A 1 87 ? -6.436 9.420 -2.393 1.00 87.69 87 VAL A C 1
ATOM 700 O O . VAL A 1 87 ? -5.899 8.632 -3.167 1.00 87.69 87 VAL A O 1
ATOM 703 N N . THR A 1 88 ? -5.927 9.682 -1.188 1.00 91.19 88 THR A N 1
ATOM 704 C CA . THR A 1 88 ? -4.670 9.098 -0.704 1.00 91.19 88 THR A CA 1
ATOM 705 C C . THR A 1 88 ? -4.791 7.584 -0.544 1.00 91.19 88 THR A C 1
ATOM 707 O O . THR A 1 88 ? -3.906 6.850 -0.972 1.00 91.19 88 THR A O 1
ATOM 710 N N . LEU A 1 89 ? -5.921 7.103 -0.010 1.00 92.25 89 LEU A N 1
ATOM 711 C CA . LEU A 1 89 ? -6.220 5.669 0.105 1.00 92.25 89 LEU A CA 1
ATOM 712 C C . LEU A 1 89 ? -6.187 4.960 -1.257 1.00 92.25 89 LEU A C 1
ATOM 714 O O . LEU A 1 89 ? -5.686 3.842 -1.374 1.00 92.25 89 LEU A O 1
ATOM 718 N N . SER A 1 90 ? -6.663 5.637 -2.305 1.00 90.94 90 SER A N 1
ATOM 719 C CA . SER A 1 90 ? -6.637 5.103 -3.672 1.00 90.94 90 SER A CA 1
ATOM 720 C C . SER A 1 90 ? -5.201 4.945 -4.189 1.00 90.94 90 SER A C 1
ATOM 722 O O . SER A 1 90 ? -4.924 4.021 -4.950 1.00 90.94 90 SER A O 1
ATOM 724 N N . GLY A 1 91 ? -4.274 5.791 -3.727 1.00 92.81 91 GLY A N 1
ATOM 725 C CA . GLY A 1 91 ? -2.842 5.672 -4.007 1.00 92.81 91 GLY A CA 1
ATOM 726 C C . GLY A 1 91 ? -2.234 4.377 -3.465 1.00 92.81 91 GLY A C 1
ATOM 727 O O . GLY A 1 91 ? -1.536 3.685 -4.204 1.00 92.81 91 GLY A O 1
ATOM 728 N N . PHE A 1 92 ? -2.573 3.988 -2.230 1.00 94.62 92 PHE A N 1
ATOM 729 C CA . PHE A 1 92 ? -2.121 2.714 -1.654 1.00 94.62 92 PHE A CA 1
ATOM 730 C C . PHE A 1 92 ? -2.628 1.511 -2.454 1.00 94.62 92 PHE A C 1
ATOM 732 O O . PHE A 1 92 ? -1.870 0.579 -2.713 1.00 94.62 92 PHE A O 1
ATOM 739 N N . ARG A 1 93 ? -3.888 1.550 -2.910 1.00 93.38 93 ARG A N 1
ATOM 740 C CA . ARG A 1 93 ? -4.439 0.506 -3.786 1.00 93.38 93 ARG A CA 1
ATOM 741 C C . ARG A 1 93 ? -3.622 0.359 -5.067 1.00 93.38 93 ARG A C 1
ATOM 743 O O . ARG A 1 93 ? -3.313 -0.764 -5.460 1.00 93.38 93 ARG A O 1
ATOM 750 N N . SER A 1 94 ? -3.308 1.470 -5.729 1.00 92.19 94 SER A N 1
ATOM 751 C CA . SER A 1 94 ? -2.522 1.440 -6.963 1.00 92.19 94 SER A CA 1
ATOM 752 C C . SER A 1 94 ? -1.117 0.895 -6.718 1.00 92.19 94 SER A C 1
ATOM 754 O O . SER A 1 94 ? -0.680 0.045 -7.482 1.00 92.19 94 SER A O 1
ATOM 756 N N . ALA A 1 95 ? -0.471 1.293 -5.618 1.00 93.94 95 ALA A N 1
ATOM 757 C CA . ALA A 1 95 ? 0.852 0.799 -5.244 1.00 93.94 95 ALA A CA 1
ATOM 758 C C . ALA A 1 95 ? 0.876 -0.721 -5.011 1.00 93.94 95 ALA A C 1
ATOM 760 O O . ALA A 1 95 ? 1.784 -1.398 -5.479 1.00 93.94 95 ALA A O 1
ATOM 761 N N . ILE A 1 96 ? -0.138 -1.282 -4.342 1.00 93.75 96 ILE A N 1
ATOM 762 C CA . ILE A 1 96 ? -0.213 -2.735 -4.142 1.00 93.75 96 ILE A CA 1
ATOM 763 C C . ILE A 1 96 ? -0.437 -3.463 -5.468 1.00 93.75 96 ILE A C 1
ATOM 765 O O . ILE A 1 96 ? 0.277 -4.415 -5.764 1.00 93.75 96 ILE A O 1
ATOM 769 N N . LYS A 1 97 ? -1.378 -3.003 -6.305 1.00 91.94 97 LYS A N 1
ATOM 770 C CA . LYS A 1 97 ? -1.599 -3.601 -7.635 1.00 91.94 97 LYS A CA 1
ATOM 771 C C . LYS A 1 97 ? -0.333 -3.585 -8.490 1.00 91.94 97 LYS A C 1
ATOM 773 O O . LYS A 1 97 ? -0.095 -4.515 -9.253 1.00 91.94 97 LYS A O 1
ATOM 778 N N . ASP A 1 98 ? 0.438 -2.514 -8.379 1.00 90.56 98 ASP A N 1
ATOM 779 C CA . ASP A 1 98 ? 1.706 -2.362 -9.073 1.00 90.56 98 ASP A CA 1
ATOM 780 C C . ASP A 1 98 ? 2.775 -3.338 -8.570 1.00 90.56 98 ASP A C 1
ATOM 782 O O . ASP A 1 98 ? 3.490 -3.949 -9.363 1.00 90.56 98 ASP A O 1
ATOM 786 N N . LEU A 1 99 ? 2.810 -3.574 -7.257 1.00 91.12 99 LEU A N 1
ATOM 787 C CA . LEU A 1 99 ? 3.695 -4.561 -6.649 1.00 91.12 99 LEU A CA 1
ATOM 788 C C . LEU A 1 99 ? 3.388 -5.987 -7.141 1.00 91.12 99 LEU A C 1
ATOM 790 O O . LEU A 1 99 ? 4.318 -6.724 -7.462 1.00 91.12 99 LEU A O 1
ATOM 794 N N . TYR A 1 100 ? 2.106 -6.350 -7.287 1.00 91.06 100 TYR A N 1
ATOM 795 C CA . TYR A 1 100 ? 1.702 -7.625 -7.905 1.00 91.06 100 TYR A CA 1
ATOM 796 C C . TYR A 1 100 ? 2.213 -7.747 -9.346 1.00 91.06 100 TYR A C 1
ATOM 798 O O . TYR A 1 100 ? 2.774 -8.775 -9.712 1.00 91.06 100 TYR A O 1
ATOM 806 N N . ARG A 1 101 ? 2.084 -6.685 -10.152 1.00 87.94 101 ARG A N 1
ATOM 807 C CA . ARG A 1 101 ? 2.571 -6.665 -11.544 1.00 87.94 101 ARG A CA 1
ATOM 808 C C . ARG A 1 101 ? 4.086 -6.798 -11.633 1.00 87.94 101 ARG A C 1
ATOM 810 O O . ARG A 1 101 ? 4.582 -7.537 -12.474 1.00 87.94 101 ARG A O 1
ATOM 817 N N . THR A 1 102 ? 4.806 -6.094 -10.763 1.00 86.50 102 THR A N 1
ATOM 818 C CA . THR A 1 102 ? 6.276 -6.083 -10.745 1.00 86.50 102 THR A CA 1
ATOM 819 C C . THR A 1 102 ? 6.845 -7.453 -10.379 1.00 86.50 102 THR A C 1
ATOM 821 O O . THR A 1 102 ? 7.884 -7.841 -10.901 1.00 86.50 102 THR A O 1
ATOM 824 N N . ARG A 1 103 ? 6.147 -8.205 -9.519 1.00 86.56 103 ARG A N 1
ATOM 825 C CA . ARG A 1 1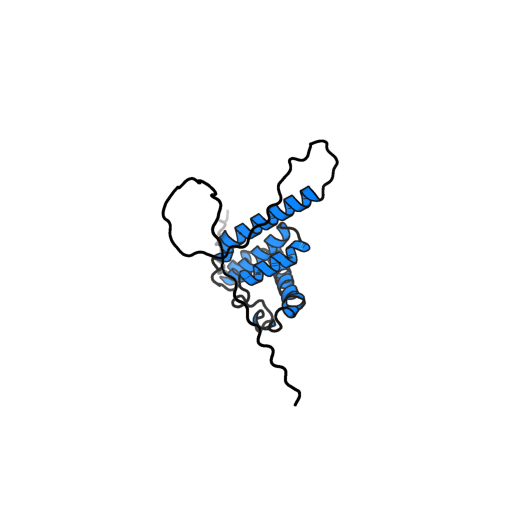03 ? 6.521 -9.573 -9.131 1.00 86.56 103 ARG A CA 1
ATOM 826 C C . ARG A 1 103 ? 5.877 -10.662 -9.994 1.00 86.56 103 ARG A C 1
ATOM 828 O O . ARG A 1 103 ? 5.973 -11.829 -9.639 1.00 86.56 103 ARG A O 1
ATOM 835 N N . GLU A 1 104 ? 5.201 -10.281 -11.081 1.00 85.00 104 GLU A N 1
ATOM 836 C CA . GLU A 1 104 ? 4.498 -11.195 -11.997 1.00 85.00 104 GLU A CA 1
ATOM 837 C C . GLU A 1 104 ? 3.483 -12.124 -11.309 1.00 85.00 104 GLU A C 1
ATOM 839 O O . GLU A 1 104 ? 3.206 -13.230 -11.767 1.00 85.00 104 GLU A O 1
ATOM 844 N N . LEU A 1 105 ? 2.898 -11.666 -10.202 1.00 87.12 105 LEU A N 1
ATOM 845 C CA . LEU A 1 105 ? 1.919 -12.433 -9.445 1.00 87.12 105 LEU A CA 1
ATOM 846 C C . LEU A 1 105 ? 0.507 -12.182 -9.971 1.00 87.12 105 LEU A C 1
ATOM 848 O O . LEU A 1 105 ? 0.146 -11.067 -10.364 1.00 87.12 105 LEU A O 1
ATOM 852 N N . LEU A 1 106 ? -0.326 -13.221 -9.908 1.00 87.62 106 LEU A N 1
ATOM 853 C CA . LEU A 1 106 ? -1.746 -13.093 -10.206 1.00 87.62 106 LEU A CA 1
ATOM 854 C C . LEU A 1 106 ? -2.398 -12.171 -9.178 1.00 87.62 106 LEU A C 1
ATOM 856 O O . LEU A 1 106 ? -2.274 -12.361 -7.969 1.00 87.62 106 LEU A O 1
ATOM 860 N N . LEU A 1 107 ? -3.097 -11.155 -9.677 1.00 87.38 107 LEU A N 1
ATOM 861 C CA . LEU A 1 107 ? -3.835 -10.243 -8.822 1.00 87.38 107 LEU A CA 1
ATOM 862 C C . LEU A 1 107 ? -5.067 -10.977 -8.259 1.00 87.38 107 LEU A C 1
ATOM 864 O O . LEU A 1 107 ? -5.873 -11.458 -9.059 1.00 87.38 107 LEU A O 1
ATOM 868 N N . PRO A 1 108 ? -5.261 -11.028 -6.928 1.00 87.50 108 PRO A N 1
ATOM 869 C CA . PRO A 1 108 ? -6.435 -11.671 -6.343 1.00 87.50 108 PRO A CA 1
ATOM 870 C C . PRO A 1 108 ? -7.736 -11.022 -6.836 1.00 87.50 108 PRO A C 1
ATOM 872 O O . PRO A 1 108 ? -7.801 -9.800 -7.029 1.00 87.50 108 PRO A O 1
ATOM 875 N N . VAL A 1 109 ? -8.784 -11.825 -7.035 1.00 87.19 109 VAL A N 1
ATOM 876 C CA . VAL A 1 109 ? -10.070 -11.378 -7.608 1.00 87.19 109 VAL A CA 1
ATOM 877 C C . VAL A 1 109 ? -10.729 -10.272 -6.771 1.00 87.19 109 VAL A C 1
ATOM 879 O O . VAL A 1 109 ? -11.396 -9.377 -7.298 1.00 87.19 109 VAL A O 1
ATOM 882 N N . GLU A 1 110 ? -10.460 -10.259 -5.469 1.00 87.06 110 GLU A N 1
ATOM 883 C CA . GLU A 1 110 ? -10.952 -9.301 -4.483 1.00 87.06 110 GLU A CA 1
ATOM 884 C C . GLU A 1 110 ? -10.461 -7.872 -4.766 1.00 87.06 110 GLU A C 1
ATOM 886 O O . GLU A 1 110 ? -11.200 -6.902 -4.560 1.00 87.06 110 GLU A O 1
ATOM 891 N N . TYR A 1 111 ? -9.254 -7.719 -5.332 1.00 84.81 111 TYR A N 1
ATOM 892 C CA . TYR A 1 111 ? -8.715 -6.416 -5.755 1.00 84.81 111 TYR A CA 1
ATOM 893 C C . TYR A 1 111 ? -9.491 -5.802 -6.934 1.00 84.81 111 TYR A C 1
ATOM 895 O O . TYR A 1 111 ? -9.328 -4.604 -7.230 1.00 84.81 111 TYR A O 1
ATOM 903 N N . GLY A 1 112 ? -10.326 -6.607 -7.597 1.00 84.81 112 GLY A N 1
ATOM 904 C CA . GLY A 1 112 ? -11.263 -6.218 -8.640 1.00 84.81 112 GLY A CA 1
ATOM 905 C C . GLY A 1 112 ? -12.450 -5.432 -8.085 1.00 84.81 112 GLY A C 1
ATOM 906 O O . GLY A 1 112 ? -12.315 -4.252 -7.742 1.00 84.81 112 GLY A O 1
ATOM 907 N N . GLU A 1 113 ? -13.627 -6.056 -8.066 1.00 84.88 113 GLU A N 1
ATOM 908 C CA . GLU A 1 113 ? -14.894 -5.386 -7.743 1.00 84.88 113 GLU A CA 1
ATOM 909 C C . GLU A 1 113 ? -15.107 -5.193 -6.236 1.00 84.88 113 GLU A C 1
ATOM 911 O O . GLU A 1 113 ? -15.556 -4.127 -5.810 1.00 84.88 113 GLU A O 1
ATOM 916 N N . GLY A 1 114 ? -14.698 -6.167 -5.414 1.00 84.69 114 GLY A N 1
ATOM 917 C CA . GLY A 1 114 ? -14.805 -6.084 -3.952 1.00 84.69 114 GLY A CA 1
ATOM 918 C C . GLY A 1 114 ? -14.152 -4.813 -3.412 1.00 84.69 114 GLY A C 1
ATOM 919 O O . GLY A 1 114 ? -14.788 -4.004 -2.732 1.00 84.69 114 GLY A O 1
ATOM 920 N N . MET A 1 115 ? -12.921 -4.544 -3.845 1.00 87.56 115 MET A N 1
ATOM 921 C CA . MET A 1 115 ? -12.208 -3.347 -3.423 1.00 87.56 115 MET A CA 1
ATOM 922 C C . MET A 1 115 ? -12.825 -2.050 -3.970 1.00 87.56 115 MET A C 1
ATOM 924 O O . MET A 1 115 ? -12.838 -1.038 -3.269 1.00 87.56 115 MET A O 1
ATOM 928 N N . LYS A 1 116 ? -13.410 -2.042 -5.181 1.00 87.69 116 LYS A N 1
ATOM 929 C CA . LYS A 1 116 ? -14.155 -0.862 -5.673 1.00 87.69 116 LYS A CA 1
ATOM 930 C C . LYS A 1 116 ? -15.335 -0.532 -4.760 1.00 87.69 116 LYS A C 1
ATOM 932 O O . LYS A 1 116 ? -15.532 0.643 -4.437 1.00 87.69 116 LYS A O 1
ATOM 937 N N . ARG A 1 117 ? -16.070 -1.549 -4.295 1.00 89.56 117 ARG A N 1
ATOM 938 C CA . ARG A 1 117 ? -17.180 -1.375 -3.349 1.00 89.56 117 ARG A CA 1
ATOM 939 C C . ARG A 1 117 ? -16.709 -0.699 -2.063 1.00 89.56 117 ARG A C 1
ATOM 941 O O . ARG A 1 117 ? -17.343 0.256 -1.618 1.00 89.56 117 ARG A O 1
ATOM 948 N N . ILE A 1 118 ? -15.563 -1.104 -1.521 1.00 89.62 118 ILE A N 1
ATOM 949 C CA . ILE A 1 118 ? -14.978 -0.503 -0.311 1.00 89.62 118 ILE A CA 1
ATOM 950 C C . ILE A 1 118 ? -14.628 0.969 -0.535 1.00 89.62 118 ILE A C 1
ATOM 952 O O . ILE A 1 118 ? -15.038 1.831 0.242 1.00 89.62 118 ILE A O 1
ATOM 956 N N . PHE A 1 119 ? -13.955 1.293 -1.641 1.00 87.75 119 PHE A N 1
ATOM 957 C CA . PHE A 1 119 ? -13.618 2.679 -1.977 1.00 87.75 119 PHE A CA 1
ATOM 958 C C . PHE A 1 119 ? -14.853 3.558 -2.220 1.00 87.75 119 PHE A C 1
ATOM 960 O O . PHE A 1 119 ? -14.839 4.743 -1.881 1.00 87.75 119 PHE A O 1
ATOM 967 N N . SER A 1 120 ? -15.942 2.991 -2.749 1.00 89.75 120 SER A N 1
ATOM 968 C CA . SER A 1 120 ? -17.225 3.695 -2.850 1.00 89.75 120 SER A CA 1
ATOM 969 C C . SER A 1 120 ? -17.824 4.000 -1.469 1.00 89.75 120 SER A C 1
ATOM 971 O O . SER A 1 120 ? -18.320 5.103 -1.242 1.00 89.75 120 SER A O 1
ATOM 973 N N . GLY A 1 121 ? -17.725 3.059 -0.522 1.00 90.56 121 GLY A N 1
ATOM 974 C CA . GLY A 1 121 ? -18.150 3.246 0.867 1.00 90.56 121 GLY A CA 1
ATOM 975 C C . GLY A 1 121 ? -17.329 4.319 1.577 1.00 90.56 121 GLY A C 1
ATOM 976 O O . GLY A 1 121 ? -17.894 5.225 2.178 1.00 90.56 121 GLY A O 1
ATOM 977 N N . ILE A 1 122 ? -16.004 4.284 1.411 1.00 90.38 122 ILE A N 1
ATOM 978 C CA . ILE A 1 122 ? -15.077 5.281 1.960 1.00 90.38 122 ILE A CA 1
ATOM 979 C C . ILE A 1 122 ? -15.431 6.702 1.493 1.00 90.38 122 ILE A C 1
ATOM 981 O O . ILE A 1 122 ? -15.440 7.626 2.308 1.00 90.38 122 ILE A O 1
ATOM 985 N N . LYS A 1 123 ? -15.736 6.881 0.200 1.00 89.94 123 LYS A N 1
ATOM 986 C CA . LYS A 1 123 ? -16.125 8.186 -0.360 1.00 89.94 123 LYS A CA 1
ATOM 987 C C . LYS A 1 123 ? -17.466 8.680 0.185 1.00 89.94 123 LYS A C 1
ATOM 989 O O . LYS A 1 123 ? -17.573 9.858 0.509 1.00 89.94 123 LYS A O 1
ATOM 994 N N . ARG A 1 124 ? -18.466 7.798 0.312 1.00 89.06 124 ARG A N 1
ATOM 995 C CA . ARG A 1 124 ? -19.765 8.151 0.915 1.00 89.06 124 ARG A CA 1
ATOM 996 C C . ARG A 1 124 ? -19.610 8.567 2.373 1.00 89.06 124 ARG A C 1
ATOM 998 O O . ARG A 1 124 ? -20.065 9.642 2.739 1.00 89.06 124 ARG A O 1
ATOM 1005 N N . TYR A 1 125 ? -18.860 7.790 3.152 1.00 87.19 125 TYR A N 1
ATOM 1006 C CA . TYR A 1 125 ? -18.551 8.116 4.543 1.00 87.19 125 TYR A CA 1
ATOM 1007 C C . TYR A 1 125 ? -17.823 9.467 4.681 1.00 87.19 125 TYR A C 1
ATOM 1009 O O . TYR A 1 125 ? -18.120 10.253 5.578 1.00 87.19 125 TYR A O 1
ATOM 1017 N N . GLU A 1 126 ? -16.880 9.774 3.777 1.00 86.19 126 GLU A N 1
ATOM 1018 C CA . GLU A 1 126 ? -16.225 11.090 3.722 1.00 86.19 126 GLU A CA 1
ATOM 1019 C C . GLU A 1 126 ? -17.211 12.226 3.439 1.00 86.19 126 GLU A C 1
ATOM 1021 O O . GLU A 1 126 ? -17.176 13.240 4.133 1.00 86.19 126 GLU A O 1
ATOM 1026 N N . ALA A 1 127 ? -18.101 12.052 2.461 1.00 85.94 127 ALA A N 1
ATOM 1027 C CA . ALA A 1 127 ? -19.109 13.050 2.121 1.00 85.94 127 ALA A CA 1
ATOM 1028 C C . ALA A 1 127 ? -20.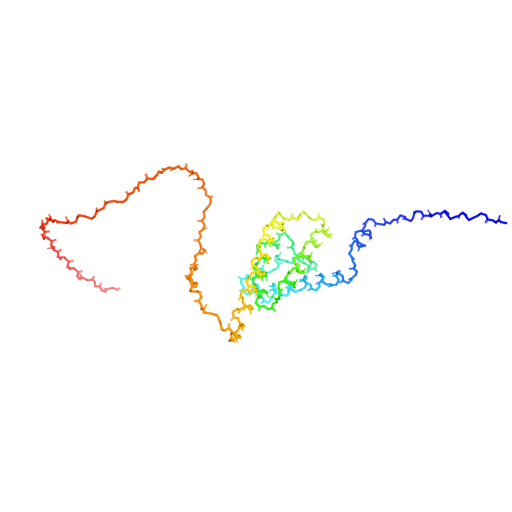083 13.303 3.283 1.00 85.94 127 ALA A C 1
ATOM 1030 O O . ALA A 1 127 ? -20.299 14.457 3.645 1.00 85.94 127 ALA A O 1
ATOM 1031 N N . GLU A 1 128 ? -20.598 12.245 3.912 1.00 86.50 128 GLU A N 1
ATOM 1032 C CA . GLU A 1 128 ? -21.495 12.332 5.072 1.00 86.50 128 GLU A CA 1
ATOM 1033 C C . GLU A 1 128 ? -20.821 13.040 6.258 1.00 86.50 128 GLU A C 1
ATOM 1035 O O . GLU A 1 128 ? -21.405 13.937 6.868 1.00 86.50 128 GLU A O 1
ATOM 1040 N N . THR A 1 129 ? -19.557 12.709 6.546 1.00 80.75 129 THR A N 1
ATOM 1041 C CA . THR A 1 129 ? -18.785 13.375 7.608 1.00 80.75 129 THR A CA 1
ATOM 1042 C C . THR A 1 129 ? -18.606 14.866 7.302 1.00 80.75 129 THR A C 1
ATOM 1044 O O . THR A 1 129 ? -18.877 15.707 8.157 1.00 80.75 129 THR A O 1
ATOM 1047 N N . ASN A 1 130 ? -18.224 15.215 6.070 1.00 80.94 130 ASN A N 1
ATOM 1048 C CA . ASN A 1 130 ? -18.025 16.608 5.659 1.00 80.94 130 ASN A CA 1
ATOM 1049 C C . ASN A 1 130 ? -19.330 17.423 5.684 1.00 80.94 130 ASN A C 1
ATOM 1051 O O . ASN A 1 130 ? -19.306 18.606 6.015 1.00 80.94 130 ASN A O 1
ATOM 1055 N N . GLN A 1 131 ? -20.464 16.800 5.354 1.00 70.06 131 GLN A N 1
ATOM 1056 C CA . GLN A 1 131 ? -21.786 17.429 5.425 1.00 70.06 131 GLN A CA 1
ATOM 1057 C C . GLN A 1 131 ? -22.254 17.615 6.873 1.00 70.06 131 GLN A C 1
ATOM 1059 O O . GLN A 1 131 ? -22.755 18.680 7.219 1.00 70.06 131 GLN A O 1
ATOM 1064 N N . SER A 1 132 ? -22.054 16.613 7.734 1.00 67.44 132 SER A N 1
ATOM 1065 C CA . SER A 1 132 ? -22.456 16.670 9.149 1.00 67.44 132 SER A CA 1
ATOM 1066 C C . SER A 1 132 ? -21.608 17.627 9.997 1.00 67.44 132 SER A C 1
ATOM 1068 O O . SER A 1 132 ? -22.114 18.202 10.956 1.00 67.44 132 SER A O 1
ATOM 1070 N N . GLY A 1 133 ? -20.342 17.849 9.624 1.00 58.38 133 GLY A N 1
ATOM 1071 C CA . GLY A 1 133 ? -19.465 18.843 10.252 1.00 58.38 133 GLY A CA 1
ATOM 1072 C C . GLY A 1 133 ? -19.696 20.280 9.770 1.00 58.38 133 GLY A C 1
ATOM 1073 O O . GLY A 1 133 ? -19.138 21.214 10.341 1.00 58.38 133 GLY A O 1
ATOM 1074 N N . SER A 1 134 ? -20.514 20.484 8.732 1.00 48.84 134 SER A N 1
ATOM 1075 C CA . SER A 1 134 ? -20.843 21.806 8.198 1.00 48.84 134 SER A CA 1
ATOM 1076 C C . SER A 1 134 ? -22.176 22.297 8.761 1.00 48.84 134 SER A C 1
ATOM 1078 O O . SER A 1 134 ? -23.182 22.386 8.061 1.00 48.84 134 SER A O 1
ATOM 1080 N N . ALA A 1 135 ? -22.196 22.661 10.044 1.00 48.34 135 ALA A N 1
ATOM 1081 C CA . ALA A 1 135 ? -23.269 23.496 10.574 1.00 48.34 135 ALA A CA 1
ATOM 1082 C C . ALA A 1 135 ? -23.069 24.943 10.087 1.00 48.34 135 ALA A C 1
ATOM 1084 O O . ALA A 1 135 ? -22.639 25.820 10.830 1.00 48.34 135 ALA A O 1
ATOM 1085 N N . LYS A 1 136 ? -23.361 25.206 8.808 1.00 52.28 136 LYS A N 1
ATOM 1086 C CA . LYS A 1 136 ? -23.797 26.542 8.396 1.00 52.28 136 LYS A CA 1
ATOM 1087 C C . LYS A 1 136 ? -25.310 26.564 8.474 1.00 52.28 136 LYS A C 1
ATOM 1089 O O . LYS A 1 136 ? -25.997 25.981 7.638 1.00 52.28 136 LYS A O 1
ATOM 1094 N N . ASN A 1 137 ? -25.790 27.258 9.498 1.00 48.62 137 ASN A N 1
ATOM 1095 C CA . ASN A 1 137 ? -27.159 27.708 9.697 1.00 48.62 137 ASN A CA 1
ATOM 1096 C C . ASN A 1 137 ? -27.709 28.252 8.369 1.00 48.62 137 ASN A C 1
ATOM 1098 O O . ASN A 1 137 ? -27.490 29.406 8.015 1.00 48.62 137 ASN A O 1
ATOM 1102 N N . SER A 1 138 ? -28.375 27.409 7.591 1.00 50.78 138 SER A N 1
ATOM 1103 C CA . SER A 1 138 ? -29.075 27.820 6.379 1.00 50.78 138 SER A CA 1
ATOM 1104 C C . SER A 1 138 ? -30.394 27.064 6.305 1.00 50.78 138 SER A C 1
ATOM 1106 O O . SER A 1 138 ? -30.565 26.088 5.590 1.00 50.78 138 SER A O 1
ATOM 1108 N N . GLY A 1 139 ? -31.318 27.508 7.159 1.00 47.88 139 GLY A N 1
ATOM 1109 C CA . GLY A 1 139 ? -32.721 27.735 6.809 1.00 47.88 139 GLY A CA 1
ATOM 1110 C C . GLY A 1 139 ? -33.489 26.677 6.015 1.00 47.88 139 GLY A C 1
ATOM 1111 O O . GLY A 1 139 ? -34.352 27.055 5.229 1.00 47.88 139 GLY A O 1
ATOM 1112 N N . ARG A 1 140 ? -33.256 25.376 6.206 1.00 49.50 140 ARG A N 1
ATOM 1113 C CA . ARG A 1 140 ? -34.207 24.349 5.757 1.00 49.50 140 ARG A CA 1
ATOM 11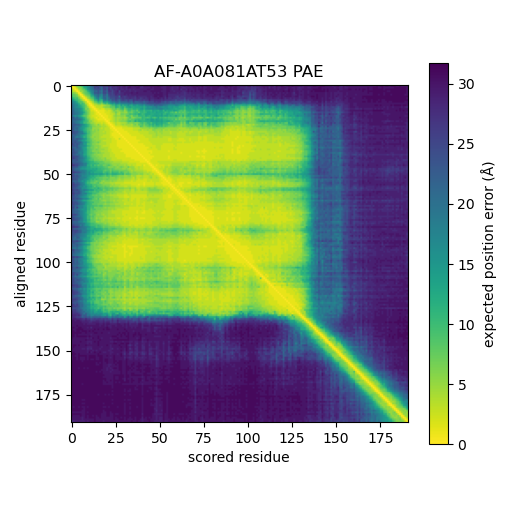14 C C . ARG A 1 140 ? -34.370 23.269 6.814 1.00 49.50 140 ARG A C 1
ATOM 1116 O O . ARG A 1 140 ? -33.392 22.734 7.326 1.00 49.50 140 ARG A O 1
ATOM 1123 N N . SER A 1 141 ? -35.626 23.032 7.187 1.00 40.09 141 SER A N 1
ATOM 1124 C CA . SER A 1 141 ? -36.006 22.211 8.335 1.00 40.09 141 SER A CA 1
ATOM 1125 C C . SER A 1 141 ? -35.508 20.763 8.206 1.00 40.09 141 SER A C 1
ATOM 1127 O O . SER A 1 141 ? -35.380 20.240 7.094 1.00 40.09 141 SER A O 1
ATOM 1129 N N . PRO A 1 142 ? -35.215 20.092 9.333 1.00 46.94 142 PRO A N 1
ATOM 1130 C CA . PRO A 1 142 ? -34.654 18.755 9.299 1.00 46.94 142 PRO A CA 1
ATOM 1131 C C . PRO A 1 142 ? -35.750 17.744 8.953 1.00 46.94 142 PRO A C 1
ATOM 1133 O O . PRO A 1 142 ? -36.638 17.464 9.762 1.00 46.94 142 PRO A O 1
ATOM 1136 N N . PHE A 1 143 ? -35.660 17.131 7.772 1.00 46.28 143 PHE A N 1
ATOM 1137 C CA . PHE A 1 143 ? -36.319 15.847 7.551 1.00 46.28 143 PHE A CA 1
ATOM 1138 C C . PHE A 1 143 ? -35.690 14.831 8.510 1.00 46.28 143 PHE A C 1
ATOM 1140 O O . PHE A 1 143 ? -34.495 14.540 8.442 1.00 46.28 143 PHE A O 1
ATOM 1147 N N . LYS A 1 144 ? -36.502 14.328 9.446 1.00 45.84 144 LYS A N 1
ATOM 1148 C CA . LYS A 1 144 ? -36.106 13.328 10.441 1.00 45.84 144 LYS A CA 1
ATOM 1149 C C . LYS A 1 144 ? -35.627 12.056 9.735 1.00 45.84 144 LYS A C 1
ATOM 1151 O O . LYS A 1 144 ? -36.435 11.227 9.328 1.00 45.84 144 LYS A O 1
ATOM 1156 N N . LEU A 1 145 ? -34.315 11.872 9.622 1.00 36.28 145 LEU A N 1
ATOM 1157 C CA . LEU A 1 145 ? -33.731 10.593 9.230 1.00 36.28 145 LEU A CA 1
ATOM 1158 C C . LEU A 1 145 ? -33.718 9.672 10.452 1.00 36.28 145 LEU A C 1
ATOM 1160 O O . LEU A 1 145 ? -32.963 9.875 11.403 1.00 36.28 145 LEU A O 1
ATOM 1164 N N . SER A 1 146 ? -34.589 8.659 10.439 1.00 42.75 146 SER A N 1
ATOM 1165 C CA . SER A 1 146 ? -34.571 7.591 11.433 1.00 42.75 146 SER A CA 1
ATOM 1166 C C . SER A 1 146 ? -33.247 6.837 11.326 1.00 42.75 146 SER A C 1
ATOM 1168 O O . SER A 1 146 ? -32.978 6.161 10.332 1.00 42.75 146 SER A O 1
ATOM 1170 N N . ARG A 1 147 ? -32.428 6.941 12.367 1.00 48.31 147 ARG A N 1
ATOM 1171 C CA . ARG A 1 147 ? -31.231 6.130 12.564 1.00 48.31 147 ARG A CA 1
ATOM 1172 C C . ARG A 1 147 ? -31.658 4.664 12.672 1.00 48.31 147 ARG A C 1
ATOM 1174 O O . ARG A 1 147 ? -32.308 4.284 13.641 1.00 48.31 147 ARG A O 1
ATOM 1181 N N . ARG A 1 148 ? -31.294 3.830 11.700 1.00 39.56 148 ARG A N 1
ATOM 1182 C CA . ARG A 1 148 ? -31.260 2.374 11.881 1.00 39.56 148 ARG A CA 1
ATOM 1183 C C . ARG A 1 148 ? -29.901 1.855 11.434 1.00 39.56 148 ARG A C 1
ATOM 1185 O O . ARG A 1 148 ? -29.668 1.608 10.258 1.00 39.56 148 ARG A O 1
ATOM 1192 N N . ASN A 1 149 ? 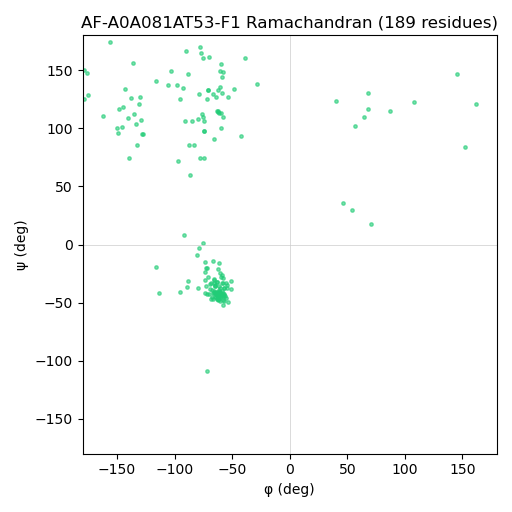-29.007 1.718 12.411 1.00 44.62 149 ASN A N 1
ATOM 1193 C CA . ASN A 1 149 ? -27.842 0.851 12.307 1.00 44.62 149 ASN A CA 1
ATOM 1194 C C . ASN A 1 149 ? -28.320 -0.591 12.462 1.00 44.62 149 ASN A C 1
ATOM 1196 O O . ASN A 1 149 ? -28.664 -0.989 13.569 1.00 44.62 149 ASN A O 1
ATOM 1200 N N . THR A 1 150 ? -28.291 -1.371 11.385 1.00 43.19 150 THR A N 1
ATOM 1201 C CA . THR A 1 150 ? -28.250 -2.838 11.465 1.00 43.19 150 THR A CA 1
ATOM 1202 C C . THR A 1 150 ? -27.483 -3.383 10.263 1.00 43.19 150 THR A C 1
ATOM 1204 O O . THR A 1 150 ? -28.056 -3.565 9.193 1.00 43.19 150 THR A O 1
ATOM 1207 N N . PHE A 1 151 ? -26.190 -3.659 10.432 1.00 40.06 151 PHE A N 1
ATOM 1208 C CA . PHE A 1 151 ? -25.454 -4.564 9.548 1.00 40.06 151 PHE A CA 1
ATOM 1209 C C . PHE A 1 151 ? -24.650 -5.540 10.401 1.00 40.06 151 PHE A C 1
ATOM 1211 O O . PHE A 1 151 ? -23.482 -5.328 10.691 1.00 40.06 151 PHE A O 1
ATOM 1218 N N . TYR A 1 152 ? -25.320 -6.615 10.800 1.00 43.31 152 TYR A N 1
ATOM 1219 C CA . TYR A 1 152 ? -24.699 -7.908 11.052 1.00 43.31 152 TYR A CA 1
ATOM 1220 C C . TYR A 1 152 ? -25.705 -8.968 10.635 1.00 43.31 152 TYR A C 1
ATOM 1222 O O . TYR A 1 152 ? -26.634 -9.243 11.383 1.00 43.31 152 TYR A O 1
ATOM 1230 N N . GLN A 1 153 ? -25.515 -9.560 9.457 1.00 35.47 153 GLN A N 1
ATOM 1231 C CA . GLN A 1 153 ? -25.936 -10.937 9.221 1.00 35.47 153 GLN A CA 1
ATOM 1232 C C . GLN A 1 153 ? -24.875 -11.636 8.370 1.00 35.47 153 GLN A C 1
ATOM 1234 O O . GLN A 1 153 ? -24.701 -11.355 7.186 1.00 35.47 153 GLN A O 1
ATOM 1239 N N . LYS A 1 154 ? -24.151 -12.555 9.020 1.00 42.28 154 LYS A N 1
ATOM 1240 C CA . LYS A 1 154 ? -23.678 -13.781 8.378 1.00 42.28 154 LYS A CA 1
ATOM 1241 C C . LYS A 1 154 ? -24.919 -14.525 7.890 1.00 42.28 154 LYS A C 1
ATOM 1243 O O . LYS A 1 154 ? -25.832 -14.708 8.689 1.00 42.28 154 LYS A O 1
ATOM 1248 N N . THR A 1 155 ? -24.921 -14.952 6.632 1.00 36.81 155 THR A N 1
ATOM 1249 C CA . THR A 1 155 ? -25.373 -16.273 6.144 1.00 36.81 155 THR A CA 1
ATOM 1250 C C . THR A 1 155 ? -25.628 -16.197 4.639 1.00 36.81 155 THR A C 1
ATOM 1252 O O . THR A 1 155 ? -26.452 -15.426 4.161 1.00 36.81 155 THR A O 1
ATOM 1255 N N . THR A 1 156 ? -24.921 -17.027 3.878 1.00 33.38 156 THR A N 1
ATOM 1256 C CA . THR A 1 156 ? -25.346 -17.447 2.541 1.00 33.38 156 THR A CA 1
ATOM 1257 C C . THR A 1 156 ? -25.300 -18.959 2.518 1.00 33.38 156 THR A C 1
ATOM 1259 O O . THR A 1 156 ? -24.250 -19.535 2.256 1.00 33.38 156 THR A O 1
ATOM 1262 N N . VAL A 1 157 ? -26.438 -19.596 2.783 1.00 38.47 157 VAL A N 1
ATOM 1263 C CA . VAL A 1 157 ? -26.751 -20.871 2.142 1.00 38.47 157 VAL A CA 1
ATOM 1264 C C . VAL A 1 157 ? -28.255 -20.928 1.881 1.00 38.47 157 VAL A C 1
ATOM 1266 O O . VAL A 1 157 ? -29.052 -20.892 2.808 1.00 38.47 157 VAL A O 1
ATOM 1269 N N . SER A 1 158 ? -28.584 -21.025 0.591 1.00 33.41 158 SER A N 1
ATOM 1270 C CA . SER A 1 158 ? -29.668 -21.840 0.036 1.00 33.41 158 SER A CA 1
ATOM 1271 C C . SER A 1 158 ? -31.133 -21.536 0.400 1.00 33.41 158 SER A C 1
ATOM 1273 O O . SER A 1 158 ? -31.638 -21.980 1.425 1.00 33.41 158 SER A O 1
ATOM 1275 N N . GLY A 1 159 ? -31.864 -21.029 -0.602 1.00 35.03 159 GLY A N 1
ATOM 1276 C CA . GLY A 1 159 ? -33.045 -21.757 -1.099 1.00 35.03 159 GLY A CA 1
ATOM 1277 C C . GLY A 1 159 ? -34.429 -21.177 -0.757 1.00 35.03 159 GLY A C 1
ATOM 1278 O O . GLY A 1 159 ? -34.739 -21.038 0.420 1.00 35.03 159 GLY A O 1
ATOM 1279 N N . PRO A 1 160 ? -35.286 -20.864 -1.756 1.00 54.41 160 PRO A N 1
ATOM 1280 C CA . PRO A 1 160 ? -36.541 -20.129 -1.576 1.00 54.41 160 PRO A CA 1
ATOM 1281 C C . PRO A 1 160 ? -37.787 -21.033 -1.608 1.00 54.41 160 PRO A C 1
ATOM 1283 O O . PRO A 1 160 ? -37.817 -21.983 -2.382 1.00 54.41 160 PRO A O 1
ATOM 1286 N N . CYS A 1 161 ? -38.855 -20.682 -0.877 1.00 33.47 161 CYS A N 1
ATOM 1287 C CA . CYS A 1 161 ? -40.245 -20.863 -1.338 1.00 33.47 161 CYS A CA 1
ATOM 1288 C C . CYS A 1 161 ? -41.276 -20.267 -0.357 1.00 33.47 161 CYS A C 1
ATOM 1290 O O . CYS A 1 161 ? -41.240 -20.575 0.826 1.00 33.47 161 CYS A O 1
ATOM 1292 N N . PHE A 1 162 ? -42.187 -19.443 -0.899 1.00 32.47 162 PHE A N 1
ATOM 1293 C CA . PHE A 1 162 ? -43.636 -19.356 -0.619 1.00 32.47 162 PHE A CA 1
ATOM 1294 C C . PHE A 1 162 ? -44.115 -19.499 0.850 1.00 32.47 162 PHE A C 1
ATOM 1296 O O . PHE A 1 162 ? -43.994 -20.543 1.468 1.00 32.47 162 PHE A O 1
ATOM 1303 N N . SER A 1 163 ? -44.843 -18.556 1.457 1.00 36.28 163 SER A N 1
ATOM 1304 C CA . SER A 1 163 ? -46.210 -18.166 1.076 1.00 36.28 163 SER A CA 1
ATOM 1305 C C . SER A 1 163 ? -46.709 -17.028 1.976 1.00 36.28 163 SER A C 1
ATOM 1307 O O . SER A 1 163 ? -46.376 -16.960 3.157 1.00 36.28 163 SER A O 1
ATOM 1309 N N . ARG A 1 164 ? -47.586 -16.177 1.436 1.00 39.28 164 ARG A N 1
ATOM 1310 C CA . ARG A 1 164 ? -48.402 -15.205 2.181 1.00 39.28 164 ARG A CA 1
ATOM 1311 C C . ARG A 1 164 ? -49.344 -15.918 3.155 1.00 39.28 164 ARG A C 1
ATOM 1313 O O . ARG A 1 164 ? -50.125 -16.732 2.686 1.00 39.28 164 ARG A O 1
ATOM 1320 N N . LEU A 1 165 ? -49.423 -15.476 4.411 1.00 36.00 165 LEU A N 1
ATOM 1321 C CA . LEU A 1 165 ? -50.671 -15.491 5.187 1.00 36.00 165 LEU A CA 1
ATOM 1322 C C . LEU A 1 165 ? -50.753 -14.246 6.083 1.00 36.00 165 LEU A C 1
ATOM 1324 O O . LEU A 1 165 ? -49.777 -13.827 6.702 1.00 36.00 165 LEU A O 1
ATOM 1328 N N . ARG A 1 166 ? -51.932 -13.616 6.070 1.00 37.03 166 ARG A N 1
ATOM 1329 C CA . ARG A 1 166 ? -52.306 -12.435 6.861 1.00 37.03 166 ARG A CA 1
ATOM 1330 C C . ARG A 1 166 ? -52.616 -12.808 8.330 1.00 37.03 166 ARG A C 1
ATOM 1332 O O . ARG A 1 166 ? -52.832 -13.981 8.615 1.00 37.03 166 ARG A O 1
ATOM 1339 N N . PRO A 1 167 ? -52.673 -11.821 9.248 1.00 46.44 167 PRO A N 1
ATOM 1340 C CA . PRO A 1 167 ? -52.640 -12.026 10.699 1.00 46.44 167 PRO A CA 1
ATOM 1341 C C . PRO A 1 167 ? -54.037 -12.007 11.331 1.00 46.44 167 PRO A C 1
ATOM 1343 O O . PRO A 1 167 ? -54.796 -11.094 11.020 1.00 46.44 167 PRO A O 1
ATOM 1346 N N . ILE A 1 168 ? -54.365 -12.909 12.270 1.00 34.56 168 ILE A N 1
ATOM 1347 C CA . ILE A 1 168 ? -55.578 -12.795 13.108 1.00 34.56 168 ILE A CA 1
ATOM 1348 C C . ILE A 1 168 ? -55.384 -13.385 14.528 1.00 34.56 168 ILE A C 1
ATOM 1350 O O . ILE A 1 168 ? -55.225 -14.583 14.707 1.00 34.56 168 ILE A O 1
ATOM 1354 N N . ARG A 1 169 ? -55.504 -12.462 15.497 1.00 34.53 169 ARG A N 1
ATOM 1355 C CA . ARG A 1 169 ? -56.150 -12.480 16.833 1.00 34.53 169 ARG A CA 1
ATOM 1356 C C . ARG A 1 169 ? -55.641 -13.321 18.021 1.00 34.53 169 ARG A C 1
ATOM 1358 O O . ARG A 1 169 ? -55.503 -14.531 18.012 1.00 34.53 169 ARG A O 1
ATOM 1365 N N . LYS A 1 170 ? -55.551 -12.543 19.103 1.00 40.66 170 LYS A N 1
ATOM 1366 C CA . LYS A 1 170 ? -55.444 -12.791 20.543 1.00 40.66 170 LYS A CA 1
ATOM 1367 C C . LYS A 1 170 ? -56.765 -13.341 21.117 1.00 40.66 170 LYS A C 1
ATOM 1369 O O . LYS A 1 170 ? -57.802 -12.728 20.874 1.00 40.66 170 LYS A O 1
ATOM 1374 N N . VAL A 1 171 ? -56.704 -14.402 21.927 1.00 39.91 171 VAL A N 1
ATOM 1375 C CA . VAL A 1 171 ? -57.746 -14.895 22.865 1.00 39.91 171 VAL A CA 1
ATOM 1376 C C . VAL A 1 171 ? -56.969 -15.573 24.014 1.00 39.91 171 VAL A C 1
ATOM 1378 O O . VAL A 1 171 ? -56.203 -16.482 23.733 1.00 39.91 171 VAL A O 1
ATOM 1381 N N . ARG A 1 172 ? -56.756 -14.946 25.182 1.00 34.03 172 ARG A N 1
ATOM 1382 C CA . ARG A 1 172 ? -57.561 -14.913 26.429 1.00 34.03 172 ARG A CA 1
ATOM 1383 C C . ARG A 1 172 ? -57.852 -16.313 27.032 1.00 34.03 172 ARG A C 1
ATOM 1385 O O . ARG A 1 172 ? -58.747 -16.998 26.558 1.00 34.03 172 ARG A O 1
ATOM 1392 N N . ASP A 1 173 ? -57.090 -16.636 28.087 1.00 41.34 173 ASP A N 1
ATOM 1393 C CA . ASP A 1 173 ? -57.292 -17.614 29.193 1.00 41.34 173 ASP A CA 1
ATOM 1394 C C . ASP A 1 173 ? -58.752 -17.686 29.711 1.00 41.34 173 ASP A C 1
ATOM 1396 O O . ASP A 1 173 ? -59.453 -16.683 29.517 1.00 41.34 173 ASP A O 1
ATOM 1400 N N . PRO A 1 174 ? -59.245 -18.748 30.418 1.00 50.59 174 PRO A N 1
ATOM 1401 C CA . PRO A 1 174 ? -58.637 -19.289 31.661 1.00 50.59 174 PRO A CA 1
ATOM 1402 C C . PRO A 1 174 ? -58.916 -20.770 32.056 1.00 50.59 174 PRO A C 1
ATOM 1404 O O . PRO A 1 174 ? -59.763 -21.447 31.482 1.00 50.59 174 PRO A O 1
ATOM 1407 N N . GLY A 1 175 ? -58.244 -21.242 33.119 1.00 36.84 175 GLY A N 1
ATOM 1408 C CA . GLY A 1 175 ? -58.587 -22.467 33.872 1.00 36.84 175 GLY A CA 1
ATOM 1409 C C . GLY A 1 175 ? -57.361 -23.117 34.543 1.00 36.84 175 GLY A C 1
ATOM 1410 O O . GLY A 1 175 ? -56.656 -23.865 33.886 1.00 36.84 175 GLY A O 1
ATOM 1411 N N . THR A 1 176 ? -56.912 -22.707 35.736 1.00 39.03 176 THR A N 1
ATOM 1412 C CA . THR A 1 176 ? -57.400 -23.099 37.084 1.00 39.03 176 THR A CA 1
ATOM 1413 C C . THR A 1 176 ? -56.731 -24.374 37.649 1.00 39.03 176 THR A C 1
ATOM 1415 O O . THR A 1 176 ? -56.975 -25.471 37.170 1.00 39.03 176 THR A O 1
ATOM 1418 N N . LEU A 1 177 ? -55.987 -24.156 38.751 1.00 41.00 177 LEU A N 1
ATOM 1419 C CA . LEU A 1 177 ? -55.607 -25.041 39.877 1.00 41.00 177 LEU A CA 1
ATOM 1420 C C . LEU A 1 177 ? -54.654 -26.229 39.639 1.00 41.00 177 LEU A C 1
ATOM 1422 O O . LEU A 1 177 ? -55.031 -27.240 39.066 1.00 41.00 177 LEU A O 1
ATOM 1426 N N . ALA A 1 178 ? -53.478 -26.184 40.277 1.00 42.22 178 ALA A N 1
ATOM 1427 C CA . ALA A 1 178 ? -53.234 -26.957 41.504 1.00 42.22 178 ALA A CA 1
ATOM 1428 C C . ALA A 1 178 ? -51.817 -26.706 42.054 1.00 42.22 178 ALA A C 1
ATOM 1430 O O . ALA A 1 178 ? -50.804 -26.856 41.379 1.00 42.22 178 ALA A O 1
ATOM 1431 N N . THR A 1 179 ? -51.788 -26.310 43.318 1.00 48.78 179 THR A N 1
ATOM 1432 C CA . THR A 1 179 ? -50.653 -26.221 44.237 1.00 48.78 179 THR A CA 1
ATOM 1433 C C . THR A 1 179 ? -49.982 -27.574 44.481 1.00 48.78 179 THR A C 1
ATOM 1435 O O . THR A 1 179 ? -50.688 -28.516 44.830 1.00 48.78 179 THR A O 1
ATOM 1438 N N . TYR A 1 180 ? -48.645 -27.638 44.463 1.00 39.38 180 TYR A N 1
ATOM 1439 C CA . TYR A 1 180 ? -47.878 -28.501 45.375 1.00 39.38 180 TYR A CA 1
ATOM 1440 C C . TYR A 1 180 ? -46.401 -28.065 45.436 1.00 39.38 180 TYR A C 1
ATOM 1442 O O . TYR A 1 180 ? -45.655 -28.214 44.473 1.00 39.38 180 TYR A O 1
ATOM 1450 N N . ILE A 1 181 ? -45.991 -27.512 46.579 1.00 55.41 181 ILE A N 1
ATOM 1451 C CA . ILE A 1 181 ? -44.589 -27.400 47.007 1.00 55.41 181 ILE A CA 1
ATOM 1452 C C . ILE A 1 181 ? -44.406 -28.452 48.105 1.00 55.41 181 ILE A C 1
ATOM 1454 O O . ILE A 1 181 ? -45.257 -28.536 48.993 1.00 55.41 181 ILE A O 1
ATOM 1458 N N . PRO A 1 182 ? -43.288 -29.193 48.103 1.00 52.50 182 PRO A N 1
ATOM 1459 C CA . PRO A 1 182 ? -42.544 -29.318 49.350 1.00 52.50 182 PRO A CA 1
ATOM 1460 C C . PRO A 1 182 ? -41.057 -29.026 49.161 1.00 52.50 182 PRO A C 1
ATOM 1462 O O . PRO A 1 182 ? -40.345 -29.618 48.353 1.00 52.50 182 PRO A O 1
ATOM 1465 N N . THR A 1 183 ? -40.612 -28.107 50.003 1.00 49.94 183 THR A N 1
ATOM 1466 C CA . THR A 1 183 ? -39.253 -27.901 50.485 1.00 49.94 183 THR A CA 1
ATOM 1467 C C . THR A 1 183 ? -38.598 -29.195 50.968 1.00 49.94 183 THR A C 1
ATOM 1469 O O . THR A 1 183 ? -39.156 -29.869 51.829 1.00 49.94 183 THR A O 1
ATOM 1472 N N . HIS A 1 184 ? -37.355 -29.439 50.553 1.00 51.75 184 HIS A N 1
ATOM 1473 C CA . HIS A 1 184 ? -36.368 -30.087 51.414 1.00 51.75 184 HIS A CA 1
ATOM 1474 C C . HIS A 1 184 ? -35.084 -29.259 51.439 1.00 51.75 184 HIS A C 1
ATOM 1476 O O . HIS A 1 184 ? -34.331 -29.171 50.473 1.00 51.75 184 HIS A O 1
ATOM 1482 N N . ILE A 1 185 ? -34.896 -28.622 52.591 1.00 51.69 185 ILE A N 1
ATOM 1483 C CA . ILE A 1 185 ? -33.632 -28.115 53.101 1.00 51.69 185 ILE A CA 1
ATOM 1484 C C . ILE A 1 185 ? -32.885 -29.322 53.671 1.00 51.69 185 ILE A C 1
ATOM 1486 O O . ILE A 1 185 ? -33.423 -30.023 54.527 1.00 51.69 185 ILE A O 1
ATOM 1490 N N . THR A 1 186 ? -31.629 -29.502 53.276 1.00 56.78 186 THR A N 1
ATOM 1491 C CA . THR A 1 186 ? -30.635 -30.185 54.110 1.00 56.78 186 THR A CA 1
ATOM 1492 C C . THR A 1 186 ? -29.343 -29.387 54.070 1.00 56.78 186 THR A C 1
ATOM 1494 O O . THR A 1 186 ? -28.696 -29.250 53.035 1.00 56.78 186 THR A O 1
ATOM 1497 N N . HIS A 1 187 ? -29.024 -28.824 55.232 1.00 45.56 187 HIS A N 1
ATOM 1498 C CA . HIS A 1 187 ? -27.704 -28.358 55.629 1.00 45.56 187 HIS A CA 1
ATOM 1499 C C . HIS A 1 187 ? -26.679 -29.502 55.607 1.00 45.56 187 HIS A C 1
ATOM 1501 O O . HIS A 1 187 ? -27.063 -30.644 55.827 1.00 45.56 187 HIS A O 1
ATOM 1507 N N . LEU A 1 188 ? -25.398 -29.144 55.445 1.00 50.56 188 LEU A N 1
ATOM 1508 C CA . LEU A 1 188 ? -24.170 -29.657 56.099 1.00 50.56 188 LEU A CA 1
ATOM 1509 C C . LEU A 1 188 ? -23.017 -29.626 55.082 1.00 50.56 188 LEU A C 1
ATOM 1511 O O . LEU A 1 188 ? -23.223 -29.943 53.922 1.00 50.56 188 LEU A O 1
ATOM 1515 N N . ARG A 1 189 ? -21.751 -29.387 55.412 1.00 45.06 189 ARG A N 1
ATOM 1516 C CA . ARG A 1 189 ? -21.002 -28.711 56.483 1.00 45.06 189 ARG A CA 1
ATOM 1517 C C . ARG A 1 189 ? -19.543 -28.836 56.015 1.00 45.06 189 ARG A C 1
ATOM 1519 O O . ARG A 1 189 ? -19.194 -29.814 55.366 1.00 45.06 189 ARG A O 1
ATOM 1526 N N . ALA A 1 190 ? -18.751 -27.828 56.355 1.00 45.66 190 ALA A N 1
ATOM 1527 C CA . ALA A 1 190 ? -17.300 -27.743 56.242 1.00 45.66 190 ALA A CA 1
ATOM 1528 C C . ALA A 1 190 ? -16.517 -29.069 56.315 1.00 45.66 190 ALA A C 1
ATOM 1530 O O . ALA A 1 190 ? -16.741 -29.883 57.215 1.00 45.66 190 ALA A O 1
ATOM 1531 N N . GLY A 1 191 ? -15.526 -29.158 55.430 1.00 48.88 191 GLY A N 1
ATOM 1532 C CA . GLY A 1 191 ? -14.252 -29.851 55.586 1.00 48.88 191 GLY A CA 1
ATOM 1533 C C . GLY A 1 191 ? -13.199 -29.009 54.884 1.00 48.88 191 GLY A C 1
ATOM 1534 O O . GLY A 1 191 ? -13.441 -28.706 53.695 1.00 48.88 191 GLY A O 1
#

Sequence (191 aa):
MPARSSQEDAVFVDPKALRDACISRDTRKKYTGSINGIKKWLREERSVLDPNIARYFTADGDLNLSEFTPAVFEEFLAYKRTRVKAVTLSGFRSAIKDLYRTRELLLPVEYGEGMKRIFSGIKRYEAETNQSGSAKNSGRSPFKLSRRNTFYQKTTVSGPCFSRLRPIRKVRDPGTLATYIPTHITHLRAG